Protein AF-X0BLM3-F1 (afdb_monomer)

Organism: NCBI:txid1089458

Structure (mmCIF, N/CA/C/O backbone):
data_AF-X0BLM3-F1
#
_entry.id   AF-X0BLM3-F1
#
loop_
_atom_site.group_PDB
_atom_site.id
_atom_site.type_symbol
_atom_site.label_atom_id
_atom_site.label_alt_id
_atom_site.label_comp_id
_atom_site.label_asym_id
_atom_site.label_entity_id
_atom_site.label_seq_id
_atom_site.pdbx_PDB_ins_code
_atom_site.Cartn_x
_atom_site.Cartn_y
_atom_site.Cartn_z
_atom_site.occupancy
_atom_site.B_iso_or_equiv
_atom_site.auth_seq_id
_atom_site.auth_comp_id
_atom_site.auth_asym_id
_atom_site.auth_atom_id
_atom_site.pdbx_PDB_model_num
ATOM 1 N N . MET A 1 1 ? 5.015 14.730 -27.262 1.00 79.31 1 MET A N 1
ATOM 2 C CA . MET A 1 1 ? 5.129 13.273 -27.503 1.00 79.31 1 MET A CA 1
ATOM 3 C C . MET A 1 1 ? 6.048 12.926 -28.670 1.00 79.31 1 MET A C 1
ATOM 5 O O . MET A 1 1 ? 7.030 12.222 -28.461 1.00 79.31 1 MET A O 1
ATOM 9 N N . GLU A 1 2 ? 5.788 13.432 -29.877 1.00 82.38 2 GLU A N 1
ATOM 10 C CA . GLU A 1 2 ? 6.551 13.069 -31.084 1.00 82.38 2 GLU A CA 1
ATOM 11 C C . GLU A 1 2 ? 8.046 13.429 -31.002 1.00 82.38 2 GLU A C 1
ATOM 13 O O . GLU A 1 2 ? 8.895 12.566 -31.213 1.00 82.38 2 GLU A O 1
ATOM 18 N N . CYS A 1 3 ? 8.385 14.644 -30.553 1.00 84.38 3 CYS A N 1
ATOM 19 C CA . CYS A 1 3 ? 9.781 15.071 -30.386 1.00 84.38 3 CYS A CA 1
ATOM 20 C C . CYS A 1 3 ? 10.573 14.184 -29.412 1.00 84.38 3 CYS A C 1
ATOM 22 O O . CYS A 1 3 ? 11.728 13.862 -29.667 1.00 84.38 3 CYS A O 1
ATOM 24 N N . ILE A 1 4 ? 9.948 13.757 -28.311 1.00 84.44 4 ILE A N 1
ATOM 25 C CA . ILE A 1 4 ? 10.584 12.898 -27.299 1.00 84.44 4 ILE A CA 1
ATOM 26 C C . ILE A 1 4 ? 10.787 11.486 -27.848 1.00 84.44 4 ILE A C 1
ATOM 28 O O . ILE A 1 4 ? 11.840 10.888 -27.650 1.00 84.44 4 ILE A O 1
ATOM 32 N N . THR A 1 5 ? 9.821 10.982 -28.614 1.00 85.38 5 THR A N 1
ATOM 33 C CA . THR A 1 5 ? 9.946 9.685 -29.289 1.00 85.38 5 THR A CA 1
ATOM 34 C C . THR A 1 5 ? 11.089 9.702 -30.306 1.00 85.38 5 THR A C 1
ATOM 36 O O . THR A 1 5 ? 11.880 8.763 -30.364 1.00 85.38 5 THR A O 1
ATOM 39 N N . LEU A 1 6 ? 11.211 10.779 -31.090 1.00 86.75 6 LEU A N 1
ATOM 40 C CA . LEU A 1 6 ? 12.310 10.959 -32.042 1.00 86.75 6 LEU A CA 1
ATOM 41 C C . LEU A 1 6 ? 13.665 11.094 -31.336 1.00 86.75 6 LEU A C 1
ATOM 43 O O . LEU A 1 6 ? 14.635 10.484 -31.781 1.00 86.75 6 LEU A O 1
ATOM 47 N N . LEU A 1 7 ? 13.722 11.824 -30.218 1.00 87.38 7 LEU A N 1
ATOM 48 C CA . LEU A 1 7 ? 14.926 11.953 -29.395 1.00 87.38 7 LEU A CA 1
ATOM 49 C C . LEU A 1 7 ? 15.389 10.595 -28.852 1.00 87.38 7 LEU A C 1
ATOM 51 O O . LEU A 1 7 ? 16.556 10.245 -28.980 1.00 87.38 7 LEU A O 1
ATOM 55 N N . LEU A 1 8 ? 14.487 9.794 -28.281 1.00 86.31 8 LEU A N 1
ATOM 56 C CA . LEU A 1 8 ? 14.843 8.472 -27.753 1.00 86.31 8 LEU A CA 1
ATOM 57 C C . LEU A 1 8 ? 15.275 7.508 -28.867 1.00 86.31 8 LEU A C 1
ATOM 59 O O . LEU A 1 8 ? 16.199 6.718 -28.677 1.00 86.31 8 LEU A O 1
ATOM 63 N N . LYS A 1 9 ? 14.659 7.603 -30.053 1.00 85.50 9 LYS A N 1
ATOM 64 C CA . LYS A 1 9 ? 15.086 6.845 -31.237 1.00 85.50 9 LYS A CA 1
ATOM 65 C C . LYS A 1 9 ? 16.479 7.256 -31.713 1.00 85.50 9 LYS A C 1
ATOM 67 O O . LYS A 1 9 ? 17.260 6.374 -32.069 1.00 85.50 9 LYS A O 1
ATOM 72 N N . SER A 1 10 ? 16.817 8.547 -31.700 1.00 87.94 10 SER A N 1
ATOM 73 C CA . SER A 1 10 ? 18.125 9.021 -32.176 1.00 87.94 10 SER A CA 1
ATOM 74 C C . SER A 1 10 ? 19.283 8.554 -31.290 1.00 87.94 10 SER A C 1
ATOM 76 O O . SER A 1 10 ? 20.367 8.289 -31.805 1.00 87.94 10 SER A O 1
ATOM 78 N N . VAL A 1 11 ? 19.042 8.360 -29.989 1.00 85.31 11 VAL A N 1
ATOM 79 C CA . VAL A 1 11 ? 20.037 7.816 -29.046 1.00 85.31 11 VAL A CA 1
ATOM 80 C C . VAL A 1 11 ? 19.885 6.321 -28.768 1.00 85.31 11 VAL A C 1
ATOM 82 O O . VAL A 1 11 ? 20.548 5.795 -27.879 1.00 85.31 11 VAL A O 1
ATOM 85 N N . SER A 1 12 ? 19.057 5.605 -29.531 1.00 79.62 12 SER A N 1
ATOM 86 C CA . SER A 1 12 ? 18.780 4.176 -29.299 1.00 79.62 12 SER A CA 1
ATOM 87 C C . SER A 1 12 ? 20.026 3.280 -29.355 1.00 79.62 12 SER A C 1
ATOM 89 O O . SER A 1 12 ? 20.093 2.277 -28.648 1.00 79.62 12 SER A O 1
ATOM 91 N N . ASN A 1 13 ? 21.040 3.674 -30.132 1.00 77.88 13 ASN A N 1
ATOM 92 C CA . ASN A 1 13 ? 22.327 2.977 -30.220 1.00 77.88 13 ASN A CA 1
ATOM 93 C C . ASN A 1 13 ? 23.250 3.255 -29.012 1.00 77.88 13 ASN A C 1
ATOM 95 O O . ASN A 1 13 ? 24.160 2.473 -28.739 1.00 77.88 13 ASN A O 1
ATOM 99 N N . GLY A 1 14 ? 23.023 4.354 -28.284 1.00 76.94 14 GLY A N 1
ATOM 100 C CA . GLY A 1 14 ? 23.785 4.770 -27.105 1.00 76.94 14 GLY A CA 1
ATOM 101 C C . GLY A 1 14 ? 23.092 4.349 -25.812 1.00 76.94 14 GLY A C 1
ATOM 102 O O . GLY A 1 14 ? 22.304 5.099 -25.240 1.00 76.94 14 GLY A O 1
ATOM 103 N N . GLN A 1 15 ? 23.387 3.144 -25.311 1.00 73.25 15 GLN A N 1
ATOM 104 C CA . GLN A 1 15 ? 22.730 2.584 -24.115 1.00 73.25 15 GLN A CA 1
ATOM 105 C C . GLN A 1 15 ? 22.887 3.474 -22.862 1.00 73.25 15 GLN A C 1
ATOM 107 O O . GLN A 1 15 ? 22.064 3.410 -21.944 1.00 73.25 15 GLN A O 1
ATOM 112 N N . ARG A 1 16 ? 23.945 4.294 -22.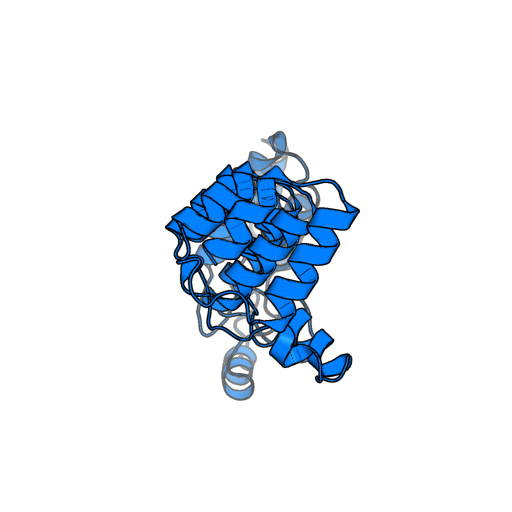792 1.00 79.75 16 ARG A N 1
ATOM 113 C CA . ARG A 1 16 ? 24.194 5.208 -21.669 1.00 79.75 16 ARG A CA 1
ATOM 114 C C . ARG A 1 16 ? 23.357 6.480 -21.784 1.00 79.75 16 ARG A C 1
ATOM 116 O O . ARG A 1 16 ? 22.713 6.856 -20.809 1.00 79.75 16 ARG A O 1
ATOM 123 N N . GLU A 1 17 ? 23.369 7.114 -22.949 1.00 84.25 17 GLU A N 1
ATOM 124 C CA . GLU A 1 17 ? 22.618 8.327 -23.273 1.00 84.25 17 GLU A CA 1
ATOM 125 C C . GLU A 1 17 ? 21.112 8.067 -23.184 1.00 84.25 17 GLU A C 1
ATOM 127 O O . GLU A 1 17 ? 20.390 8.820 -22.532 1.00 84.25 17 GLU A O 1
ATOM 132 N N . LEU A 1 18 ? 20.659 6.940 -23.744 1.00 85.50 18 LEU A N 1
ATOM 133 C CA . LEU A 1 18 ? 19.270 6.505 -23.667 1.00 85.50 18 LEU A CA 1
ATOM 134 C C . LEU A 1 18 ? 18.804 6.350 -22.213 1.00 85.50 18 LEU A C 1
ATOM 136 O O . LEU A 1 18 ? 17.733 6.832 -21.858 1.00 85.50 18 LEU A O 1
ATOM 140 N N . ASP A 1 19 ? 19.603 5.719 -21.348 1.00 82.44 19 ASP A N 1
ATOM 141 C CA . ASP A 1 19 ? 19.238 5.555 -19.934 1.00 82.44 19 ASP A CA 1
ATOM 142 C C . ASP A 1 19 ? 19.197 6.887 -19.169 1.00 82.44 19 ASP A C 1
ATOM 144 O O . ASP A 1 19 ? 18.346 7.074 -18.300 1.00 82.44 19 ASP A O 1
ATOM 148 N N . LEU A 1 20 ? 20.082 7.836 -19.496 1.00 85.12 20 LEU A N 1
ATOM 149 C CA . LEU A 1 20 ? 20.053 9.173 -18.898 1.00 85.12 20 LEU A CA 1
ATOM 150 C C . LEU A 1 20 ? 18.763 9.914 -19.258 1.00 85.12 20 LEU A C 1
ATOM 152 O O . LEU A 1 20 ? 18.083 10.404 -18.358 1.00 85.12 20 LEU A O 1
ATOM 156 N N . TYR A 1 21 ? 18.381 9.918 -20.536 1.00 87.19 21 TYR A N 1
ATOM 157 C CA . TYR A 1 21 ? 17.140 10.558 -20.973 1.00 87.19 21 TYR A CA 1
ATOM 158 C C . TYR A 1 21 ? 15.902 9.869 -20.409 1.00 87.19 21 TYR A C 1
ATOM 160 O O . TYR A 1 21 ? 14.990 10.545 -19.941 1.00 87.19 21 TYR A O 1
ATOM 168 N N . ARG A 1 22 ? 15.880 8.532 -20.357 1.00 88.19 22 ARG A N 1
ATOM 169 C CA . ARG A 1 22 ? 14.803 7.791 -19.683 1.00 88.19 22 ARG A CA 1
ATOM 170 C C . ARG A 1 22 ? 14.710 8.168 -18.205 1.00 88.19 22 ARG A C 1
ATOM 172 O O . ARG A 1 22 ? 13.610 8.375 -17.707 1.00 88.19 22 ARG A O 1
ATOM 179 N N . LYS A 1 23 ? 15.841 8.311 -17.505 1.00 87.62 23 LYS A N 1
ATOM 180 C CA . LYS A 1 23 ? 15.880 8.709 -16.087 1.00 87.62 23 LYS A CA 1
ATOM 181 C C . LYS A 1 23 ? 15.337 10.123 -15.889 1.00 87.62 23 LYS A C 1
ATOM 183 O O . LYS A 1 23 ? 14.610 10.351 -14.922 1.00 87.62 23 LYS A O 1
ATOM 188 N N . ASP A 1 24 ? 15.689 11.053 -16.770 1.00 87.25 24 ASP A N 1
ATOM 189 C CA . ASP A 1 24 ? 15.176 12.423 -16.721 1.00 87.25 24 ASP A CA 1
ATOM 190 C C . ASP A 1 24 ? 13.660 12.429 -16.971 1.00 87.25 24 ASP A C 1
ATOM 192 O O . ASP A 1 24 ? 12.922 12.966 -16.153 1.00 87.25 24 ASP A O 1
ATOM 196 N N . ILE A 1 25 ? 13.168 11.704 -17.984 1.00 86.44 25 ILE A N 1
ATOM 197 C CA . ILE A 1 25 ? 11.723 11.575 -18.241 1.00 86.44 25 ILE A CA 1
ATOM 198 C C . ILE A 1 25 ? 10.990 10.991 -17.025 1.00 86.44 25 ILE A C 1
ATOM 200 O O . ILE A 1 25 ? 10.027 11.586 -16.559 1.00 86.44 25 ILE A O 1
ATOM 204 N N . VAL A 1 26 ? 11.462 9.878 -16.454 1.00 86.50 26 VAL A N 1
ATOM 205 C CA . VAL A 1 26 ? 10.851 9.268 -15.254 1.00 86.50 26 VAL A CA 1
ATOM 206 C C . VAL A 1 26 ? 10.899 10.213 -14.042 1.00 86.50 26 VAL A C 1
ATOM 208 O O . VAL A 1 26 ? 10.070 10.109 -13.144 1.00 86.50 26 VAL A O 1
ATOM 211 N N . THR A 1 27 ? 11.863 11.137 -13.987 1.00 83.19 27 THR A N 1
ATOM 212 C CA . THR A 1 27 ? 11.962 12.124 -12.902 1.00 83.19 27 THR A CA 1
ATOM 213 C C . THR A 1 27 ? 10.959 13.260 -13.049 1.00 83.19 27 THR A C 1
ATOM 215 O O . THR A 1 27 ? 10.414 13.697 -12.038 1.00 83.19 27 THR A O 1
ATOM 218 N N . GLU A 1 28 ? 10.723 13.709 -14.279 1.00 79.44 28 GLU A N 1
ATOM 219 C CA . GLU A 1 28 ? 9.855 14.846 -14.596 1.00 79.44 28 GLU A CA 1
ATOM 220 C C . GLU A 1 28 ? 8.369 14.468 -14.715 1.00 79.44 28 GLU A C 1
ATOM 222 O O . GLU A 1 28 ? 7.513 15.351 -14.748 1.00 79.44 28 GLU A O 1
ATOM 227 N N . VAL A 1 29 ? 8.034 13.172 -14.759 1.00 72.56 29 VAL A N 1
ATOM 228 C CA . VAL A 1 29 ? 6.639 12.705 -14.724 1.00 72.56 29 VAL A CA 1
ATOM 229 C C . VAL A 1 29 ? 6.078 12.938 -13.320 1.00 72.56 29 VAL A C 1
ATOM 231 O O . VAL A 1 29 ? 6.290 12.147 -12.401 1.00 72.56 29 VAL A O 1
ATOM 234 N N . ALA A 1 30 ? 5.356 14.044 -13.159 1.00 55.50 30 ALA A N 1
ATOM 235 C CA . ALA A 1 30 ? 4.702 14.422 -11.908 1.00 55.50 30 ALA A CA 1
ATOM 236 C C . ALA A 1 30 ? 3.171 14.520 -12.036 1.00 55.50 30 ALA A C 1
ATOM 238 O O . ALA A 1 30 ? 2.485 14.623 -11.020 1.00 55.50 30 ALA A O 1
ATOM 239 N N . LEU A 1 31 ? 2.624 14.472 -13.259 1.00 60.25 31 LEU A N 1
ATOM 240 C CA . LEU A 1 31 ? 1.200 14.697 -13.532 1.00 60.25 31 LEU A CA 1
ATOM 241 C C . LEU A 1 31 ? 0.546 13.537 -14.316 1.00 60.25 31 LEU A C 1
ATOM 243 O O . LEU A 1 31 ? 1.214 12.909 -15.139 1.00 60.25 31 LEU A O 1
ATOM 247 N N . PRO A 1 32 ? -0.765 13.271 -14.121 1.00 58.94 32 PRO A N 1
ATOM 248 C CA . PRO A 1 32 ? -1.508 12.232 -14.851 1.00 58.94 32 PRO A CA 1
ATOM 249 C C . PRO A 1 32 ? -1.425 12.356 -16.382 1.00 58.94 32 PRO A C 1
ATOM 251 O O . PRO A 1 32 ? -1.291 11.359 -17.080 1.00 58.94 32 PRO A O 1
ATOM 254 N N . GLU A 1 33 ? -1.412 13.584 -16.903 1.00 66.25 33 GLU A N 1
ATOM 255 C CA . GLU A 1 33 ? -1.332 13.897 -18.342 1.00 66.25 33 GLU A CA 1
ATOM 256 C C . GLU A 1 33 ? 0.021 13.523 -18.978 1.00 66.25 33 GLU A C 1
ATOM 258 O O . GLU A 1 33 ? 0.172 13.521 -20.197 1.00 66.25 33 GLU A O 1
ATOM 263 N N . GLN A 1 34 ? 1.025 13.203 -18.157 1.00 75.75 34 GLN A N 1
ATOM 264 C CA . GLN A 1 34 ? 2.374 12.838 -18.590 1.00 75.75 34 GLN A CA 1
ATOM 265 C C . GLN A 1 34 ? 2.603 11.321 -18.583 1.00 75.75 34 GLN A C 1
ATOM 267 O O . GLN A 1 34 ? 3.722 10.869 -18.831 1.00 75.75 34 GLN A O 1
ATOM 272 N N . ILE A 1 35 ? 1.570 10.510 -18.328 1.00 82.19 35 ILE A N 1
ATOM 273 C CA . ILE A 1 35 ? 1.706 9.049 -18.297 1.00 82.19 35 ILE A CA 1
ATOM 274 C C . ILE A 1 35 ? 2.185 8.473 -19.635 1.00 82.19 35 ILE A C 1
ATOM 276 O O . ILE A 1 35 ? 2.954 7.513 -19.658 1.00 82.19 35 ILE A O 1
ATOM 280 N N . ASP A 1 36 ? 1.823 9.101 -20.753 1.00 85.50 36 ASP A N 1
ATOM 281 C CA . ASP A 1 36 ? 2.296 8.684 -22.072 1.00 85.50 36 ASP A CA 1
ATOM 282 C C . ASP A 1 36 ? 3.805 8.900 -22.236 1.00 85.50 36 ASP A C 1
ATOM 284 O O . ASP A 1 36 ? 4.479 8.106 -22.892 1.00 85.50 36 ASP A O 1
ATOM 288 N N . LEU A 1 37 ? 4.374 9.928 -21.596 1.00 86.06 37 LEU A N 1
ATOM 289 C CA . LEU A 1 37 ? 5.826 10.136 -21.566 1.00 86.06 37 LEU A CA 1
ATOM 290 C C . LEU A 1 37 ? 6.521 9.029 -20.786 1.00 86.06 37 LEU A C 1
ATOM 292 O O . LEU A 1 37 ? 7.548 8.512 -21.228 1.00 86.06 37 LEU A O 1
ATOM 296 N N . LEU A 1 38 ? 5.937 8.647 -19.651 1.00 87.12 38 LEU A N 1
ATOM 297 C CA . LEU A 1 38 ? 6.420 7.531 -18.856 1.00 87.12 38 LEU A CA 1
ATOM 298 C C . LEU A 1 38 ? 6.369 6.222 -19.653 1.00 87.12 38 LEU A C 1
ATOM 300 O O . LEU A 1 38 ? 7.345 5.476 -19.653 1.00 87.12 38 LEU A O 1
ATOM 304 N N . ARG A 1 39 ? 5.274 5.978 -20.380 1.00 88.38 39 ARG A N 1
ATOM 305 C CA . ARG A 1 39 ? 5.106 4.806 -21.249 1.00 88.38 39 ARG A CA 1
ATOM 306 C C . ARG A 1 39 ? 6.184 4.752 -22.325 1.00 88.38 39 ARG A C 1
ATOM 308 O O . ARG A 1 39 ? 6.892 3.755 -22.424 1.00 88.38 39 ARG A O 1
ATOM 315 N N . VAL A 1 40 ? 6.378 5.848 -23.059 1.00 88.56 40 VAL A N 1
ATOM 316 C CA . VAL A 1 40 ? 7.421 5.938 -24.090 1.00 88.56 40 VAL A CA 1
ATOM 317 C C . VAL A 1 40 ? 8.813 5.724 -23.486 1.00 88.56 40 VAL A C 1
ATOM 319 O O . VAL A 1 40 ? 9.634 5.016 -24.068 1.00 88.56 40 VAL A O 1
ATOM 322 N N . ALA A 1 41 ? 9.093 6.277 -22.301 1.00 87.25 41 ALA A N 1
ATOM 323 C CA . ALA A 1 41 ? 10.361 6.038 -21.619 1.00 87.25 41 ALA A CA 1
ATOM 324 C C . ALA A 1 41 ? 10.536 4.563 -21.226 1.00 87.25 41 ALA A C 1
ATOM 326 O O . ALA A 1 41 ? 11.613 4.010 -21.440 1.00 87.25 41 ALA A O 1
ATOM 327 N N . ILE A 1 42 ? 9.505 3.899 -20.705 1.00 87.38 42 ILE A N 1
ATOM 328 C CA . ILE A 1 42 ? 9.541 2.471 -20.355 1.00 87.38 42 ILE A CA 1
ATOM 329 C C . ILE A 1 42 ? 9.781 1.606 -21.596 1.00 87.38 42 ILE A C 1
ATOM 331 O O . ILE A 1 42 ? 10.706 0.797 -21.587 1.00 87.38 42 ILE A O 1
ATOM 335 N N . GLU A 1 43 ? 9.025 1.828 -22.670 1.00 86.69 43 GLU A N 1
ATOM 336 C CA . GLU A 1 43 ? 9.081 1.046 -23.915 1.00 86.69 43 GLU A CA 1
ATOM 337 C C . GLU A 1 43 ? 10.358 1.308 -24.734 1.00 86.69 43 GLU A C 1
ATOM 339 O O . GLU A 1 43 ? 10.751 0.504 -25.582 1.00 86.69 43 GLU A O 1
ATOM 344 N N . SER A 1 44 ? 11.041 2.430 -24.487 1.00 84.31 44 SER A N 1
ATOM 345 C CA . SER A 1 44 ? 12.263 2.783 -25.212 1.00 84.31 44 SER A CA 1
ATOM 346 C C . SER A 1 44 ? 13.478 1.966 -24.753 1.00 84.31 44 SER A C 1
ATOM 348 O O . SER A 1 44 ? 14.151 2.275 -23.775 1.00 84.31 44 SER A O 1
ATOM 350 N N . GLY A 1 45 ? 13.822 0.927 -25.509 1.00 80.12 45 GLY A N 1
ATOM 351 C CA . GLY A 1 45 ? 15.032 0.132 -25.289 1.00 80.12 45 GLY A CA 1
ATOM 352 C C . GLY A 1 45 ? 14.823 -1.051 -24.343 1.00 80.12 45 GLY A C 1
ATOM 353 O O . GLY A 1 45 ? 13.754 -1.645 -24.289 1.00 80.12 45 GLY A O 1
ATOM 354 N N . ARG A 1 46 ? 15.882 -1.458 -23.632 1.00 79.19 46 ARG A N 1
ATOM 355 C CA . ARG A 1 46 ? 15.832 -2.631 -22.737 1.00 79.19 46 ARG A CA 1
ATOM 356 C C . ARG A 1 46 ? 14.945 -2.366 -21.509 1.00 79.19 46 ARG A C 1
ATOM 358 O O . ARG A 1 46 ? 14.869 -1.201 -21.094 1.00 79.19 46 ARG A O 1
ATOM 365 N N . PRO A 1 47 ? 14.366 -3.412 -20.885 1.00 78.75 47 PRO A N 1
ATOM 366 C CA . PRO A 1 47 ? 13.605 -3.268 -19.647 1.00 78.75 47 PRO A CA 1
ATOM 367 C C . PRO A 1 47 ? 14.400 -2.483 -18.605 1.00 78.75 47 PRO A C 1
ATOM 369 O O . PRO A 1 47 ? 15.587 -2.749 -18.393 1.00 78.75 47 PRO A O 1
ATOM 372 N N . LEU A 1 48 ? 13.755 -1.494 -17.980 1.00 74.06 48 LEU A N 1
ATOM 373 C CA . LEU A 1 48 ? 14.399 -0.563 -17.043 1.00 74.06 48 LEU A CA 1
ATOM 374 C C . LEU A 1 48 ? 15.033 -1.267 -15.843 1.00 74.06 48 LEU A C 1
ATOM 376 O O . LEU A 1 48 ? 15.962 -0.750 -15.222 1.00 74.06 48 LEU A O 1
ATOM 380 N N . THR A 1 49 ? 14.535 -2.448 -15.523 1.00 67.81 49 THR A N 1
ATOM 381 C CA . THR A 1 49 ? 14.904 -3.220 -14.343 1.00 67.81 49 THR A CA 1
ATOM 382 C C . THR A 1 49 ? 15.934 -4.298 -14.612 1.00 67.81 49 THR A C 1
ATOM 384 O O . THR A 1 49 ? 16.528 -4.811 -13.667 1.00 67.81 49 THR A O 1
ATOM 387 N N . ARG A 1 50 ? 16.248 -4.558 -15.884 1.00 67.50 50 ARG A N 1
ATOM 388 C CA . ARG A 1 50 ? 17.313 -5.478 -16.276 1.00 67.50 50 ARG A CA 1
ATOM 389 C C . ARG A 1 50 ? 18.692 -4.847 -16.045 1.00 67.50 50 ARG A C 1
ATOM 391 O O . ARG A 1 50 ? 18.871 -3.636 -16.189 1.00 67.50 50 ARG A O 1
ATOM 398 N N . TYR A 1 51 ? 19.683 -5.672 -15.706 1.00 63.62 51 TYR A N 1
ATOM 399 C CA . TYR A 1 51 ? 21.053 -5.218 -15.441 1.00 63.62 51 TYR A CA 1
ATOM 400 C C . TYR A 1 51 ? 21.658 -4.397 -16.569 1.00 63.62 51 TYR A C 1
ATOM 402 O O . TYR A 1 51 ? 21.518 -4.712 -17.754 1.00 63.62 51 TYR A O 1
ATOM 410 N N . ARG A 1 52 ? 22.449 -3.403 -16.159 1.00 61.94 52 ARG A N 1
ATOM 411 C CA . ARG A 1 52 ? 23.296 -2.629 -17.066 1.00 61.94 52 ARG A CA 1
ATOM 412 C C . ARG A 1 52 ? 24.563 -3.385 -17.484 1.00 61.94 52 ARG A C 1
ATOM 414 O O . ARG A 1 52 ? 25.051 -3.161 -18.586 1.00 61.94 52 ARG A O 1
ATOM 421 N N . PHE A 1 53 ? 25.075 -4.283 -16.639 1.00 57.19 53 PHE A N 1
ATOM 422 C CA . PHE A 1 53 ? 26.307 -5.039 -16.880 1.00 57.19 53 PHE A CA 1
ATOM 423 C C . PHE A 1 53 ? 26.133 -6.501 -16.467 1.00 57.19 53 PHE A C 1
ATOM 425 O O . PHE A 1 53 ? 25.777 -6.756 -15.328 1.00 57.19 53 PHE A O 1
ATOM 432 N N . LEU A 1 54 ? 26.424 -7.452 -17.358 1.00 52.50 54 LEU A N 1
ATOM 433 C CA . LEU A 1 54 ? 26.703 -8.848 -16.998 1.00 52.50 54 LEU A CA 1
ATOM 434 C C . LEU A 1 54 ? 28.183 -8.926 -16.602 1.00 52.50 54 LEU A C 1
ATOM 436 O O . LEU A 1 54 ? 29.032 -9.251 -17.426 1.00 52.50 54 LEU A O 1
ATOM 440 N N . ALA A 1 55 ? 28.518 -8.516 -15.382 1.00 50.84 55 ALA A N 1
ATOM 441 C CA . ALA A 1 55 ? 29.869 -8.689 -14.852 1.00 50.84 55 ALA A CA 1
ATOM 442 C C . ALA A 1 55 ? 29.934 -9.996 -14.036 1.00 50.84 55 ALA A C 1
ATOM 444 O O . ALA A 1 55 ? 28.936 -10.325 -13.388 1.00 50.84 55 ALA A O 1
ATOM 445 N N . PRO A 1 56 ? 31.080 -10.713 -14.004 1.00 54.53 56 PRO A N 1
ATOM 446 C CA . PRO A 1 56 ? 31.291 -11.876 -13.125 1.00 54.53 56 PRO A CA 1
ATOM 447 C C . PRO A 1 56 ? 30.875 -11.598 -11.673 1.00 54.53 56 PRO A C 1
ATOM 449 O O . PRO A 1 56 ? 30.330 -12.460 -10.990 1.00 54.53 56 PRO A O 1
ATOM 452 N N . SER A 1 57 ? 31.002 -10.331 -11.269 1.00 62.53 57 SER A N 1
ATOM 453 C CA . SER A 1 57 ? 30.609 -9.834 -9.963 1.00 62.53 57 SER A CA 1
ATOM 454 C C . SER A 1 57 ? 29.130 -10.010 -9.624 1.00 62.53 57 SER A C 1
ATOM 456 O O . SER A 1 57 ? 28.831 -9.998 -8.443 1.00 62.53 57 SER A O 1
ATOM 458 N N . ILE A 1 58 ? 28.187 -10.159 -10.568 1.00 64.75 58 ILE A N 1
ATOM 459 C CA . ILE A 1 58 ? 26.771 -10.395 -10.212 1.00 64.75 58 ILE A CA 1
ATOM 460 C C . ILE A 1 58 ? 26.602 -11.773 -9.591 1.00 64.75 58 ILE A C 1
ATOM 462 O O . ILE A 1 58 ? 25.982 -11.871 -8.538 1.00 64.75 58 ILE A O 1
ATOM 466 N N . ALA A 1 59 ? 27.167 -12.809 -10.214 1.00 68.94 59 ALA A N 1
ATOM 467 C CA . ALA A 1 59 ? 27.121 -14.161 -9.671 1.00 68.94 59 ALA A CA 1
ATOM 468 C C . ALA A 1 59 ? 27.803 -14.202 -8.299 1.00 68.94 59 ALA A C 1
ATOM 470 O O . ALA A 1 59 ? 27.231 -14.741 -7.360 1.00 68.94 59 ALA A O 1
ATOM 471 N N . ASP A 1 60 ? 28.950 -13.531 -8.155 1.00 70.06 60 ASP A N 1
ATOM 472 C CA . ASP A 1 60 ? 29.640 -13.410 -6.867 1.00 70.06 60 ASP A CA 1
ATOM 473 C C . ASP A 1 60 ? 28.825 -12.604 -5.843 1.00 70.06 60 ASP A C 1
ATOM 475 O O . ASP A 1 60 ? 28.771 -12.969 -4.677 1.00 70.06 60 ASP A O 1
ATOM 479 N N . THR A 1 61 ? 28.134 -11.537 -6.259 1.00 65.62 61 THR A N 1
ATOM 480 C CA . THR A 1 61 ? 27.288 -10.713 -5.376 1.00 65.62 61 THR A CA 1
ATOM 481 C C . THR A 1 61 ? 26.059 -11.494 -4.919 1.00 65.62 61 THR A C 1
ATOM 483 O O . THR A 1 61 ? 25.730 -11.461 -3.737 1.00 65.62 61 THR A O 1
ATOM 486 N N . ILE A 1 62 ? 25.402 -12.231 -5.820 1.00 68.19 62 ILE A N 1
ATOM 487 C CA . ILE A 1 62 ? 24.291 -13.127 -5.478 1.00 68.19 62 ILE A CA 1
ATOM 488 C C . ILE A 1 62 ? 24.799 -14.254 -4.578 1.00 68.19 62 ILE A C 1
ATOM 490 O O . ILE A 1 62 ? 24.158 -14.568 -3.588 1.00 68.19 62 ILE A O 1
ATOM 494 N N . TRP A 1 63 ? 25.968 -14.828 -4.855 1.00 68.62 63 TRP A N 1
ATOM 495 C CA . TRP A 1 63 ? 26.551 -15.881 -4.027 1.00 68.62 63 TRP A CA 1
ATOM 496 C C . TRP A 1 63 ? 26.925 -15.387 -2.619 1.00 68.62 63 TRP A C 1
ATOM 498 O O . TRP A 1 63 ? 26.613 -16.055 -1.636 1.00 68.62 63 TRP A O 1
ATOM 508 N N . MET A 1 64 ? 27.536 -14.203 -2.500 1.00 64.12 64 MET A N 1
ATOM 509 C CA . MET A 1 64 ? 27.946 -13.620 -1.215 1.00 64.12 64 MET A CA 1
ATOM 510 C C . MET A 1 64 ? 26.763 -13.078 -0.406 1.00 64.12 64 MET A C 1
ATOM 512 O O . MET A 1 64 ? 26.733 -13.230 0.813 1.00 64.12 64 MET A O 1
ATOM 516 N N . ASN A 1 65 ? 25.795 -12.437 -1.067 1.00 59.88 65 ASN A N 1
ATOM 517 C CA . ASN A 1 65 ? 24.736 -11.674 -0.397 1.00 59.88 65 ASN A CA 1
ATOM 518 C C . ASN A 1 65 ? 23.342 -12.305 -0.525 1.00 59.88 65 ASN A C 1
ATOM 520 O O . ASN A 1 65 ? 22.390 -11.802 0.077 1.00 59.88 65 ASN A O 1
ATOM 524 N N . GLY A 1 66 ? 23.200 -13.353 -1.338 1.00 60.19 66 GLY A N 1
ATOM 525 C CA . GLY A 1 66 ? 21.925 -13.958 -1.731 1.00 60.19 66 GLY A CA 1
ATOM 526 C C . GLY A 1 66 ? 21.089 -13.112 -2.699 1.00 60.19 66 GLY A C 1
ATOM 527 O O . GLY A 1 66 ? 19.946 -13.474 -2.945 1.00 60.19 66 GLY A O 1
ATOM 528 N N . ARG A 1 67 ? 21.590 -11.950 -3.163 1.00 63.41 67 ARG A N 1
ATOM 529 C CA . ARG A 1 67 ? 20.821 -10.935 -3.923 1.00 63.41 67 ARG A CA 1
ATOM 530 C C . ARG A 1 67 ? 21.691 -9.844 -4.557 1.00 63.41 67 ARG A C 1
ATOM 532 O O . ARG A 1 67 ? 22.867 -9.732 -4.216 1.00 63.41 67 ARG A O 1
ATOM 539 N N . THR A 1 68 ? 21.120 -9.003 -5.435 1.00 63.47 68 THR A N 1
ATOM 540 C CA . THR A 1 68 ? 21.859 -7.908 -6.110 1.00 63.47 68 THR A CA 1
ATOM 541 C C . THR A 1 68 ? 21.699 -6.516 -5.501 1.00 63.47 68 THR A C 1
ATOM 543 O O . THR A 1 68 ? 20.742 -6.235 -4.782 1.00 63.47 68 THR A O 1
ATOM 546 N N . ASP A 1 69 ? 22.683 -5.653 -5.776 1.00 65.44 69 ASP A N 1
ATOM 547 C CA . ASP A 1 69 ? 22.798 -4.299 -5.224 1.00 65.44 69 ASP A CA 1
ATOM 548 C C . ASP A 1 69 ? 22.206 -3.220 -6.154 1.00 65.44 69 ASP A C 1
ATOM 550 O O . ASP A 1 69 ? 22.131 -3.385 -7.375 1.00 65.44 69 ASP A O 1
ATOM 554 N N . LEU A 1 70 ? 21.847 -2.072 -5.579 1.00 66.44 70 LEU A N 1
ATOM 555 C CA . LEU A 1 70 ? 21.279 -0.896 -6.236 1.00 66.44 70 LEU A CA 1
ATOM 556 C C . LEU A 1 70 ? 22.114 -0.426 -7.437 1.00 66.44 70 LEU A C 1
ATOM 558 O O . LEU A 1 70 ? 21.556 -0.085 -8.480 1.00 66.44 70 LEU A O 1
ATOM 562 N N . PHE A 1 71 ? 23.446 -0.416 -7.321 1.00 66.81 71 PHE A N 1
ATOM 563 C CA . PHE A 1 71 ? 24.343 0.075 -8.380 1.00 66.81 71 PHE A CA 1
ATOM 564 C C . PHE A 1 71 ? 24.360 -0.809 -9.634 1.00 66.81 71 PHE A C 1
ATOM 566 O O . PHE A 1 71 ? 24.862 -0.396 -10.679 1.00 66.81 71 PHE A O 1
ATOM 573 N N . THR A 1 72 ? 23.784 -2.011 -9.562 1.00 68.31 72 THR A N 1
ATOM 574 C CA . THR A 1 72 ? 23.691 -2.932 -10.701 1.00 68.31 72 THR A CA 1
ATOM 575 C C . THR A 1 72 ? 22.544 -2.586 -11.663 1.00 68.31 72 THR A C 1
ATOM 577 O O . THR A 1 72 ? 22.429 -3.172 -12.747 1.00 68.31 72 THR A O 1
ATOM 580 N N . ARG A 1 73 ? 21.695 -1.616 -11.294 1.00 74.50 73 ARG A N 1
ATOM 581 C CA . ARG A 1 73 ? 20.474 -1.238 -12.016 1.00 74.50 73 ARG A CA 1
ATOM 582 C C . ARG A 1 73 ? 20.628 0.050 -12.809 1.00 74.50 73 ARG A C 1
ATOM 584 O O . ARG A 1 73 ? 21.492 0.886 -12.545 1.00 74.50 73 ARG A O 1
ATOM 591 N N . SER A 1 74 ? 19.758 0.202 -13.802 1.00 78.50 74 SER A N 1
ATOM 592 C CA . SER A 1 74 ? 19.665 1.431 -14.582 1.00 78.50 74 SER A CA 1
ATOM 593 C C . SER A 1 74 ? 19.199 2.598 -13.700 1.00 78.50 74 SER A C 1
ATOM 595 O O . SER A 1 74 ? 18.427 2.410 -12.753 1.00 78.50 74 SER A O 1
ATOM 597 N N . LEU A 1 75 ? 19.663 3.817 -13.988 1.00 80.12 75 LEU A N 1
ATOM 598 C CA . LEU A 1 75 ? 19.280 4.980 -13.177 1.00 80.12 75 LEU A CA 1
ATOM 599 C C . LEU A 1 75 ? 17.777 5.249 -13.294 1.00 80.12 75 LEU A C 1
ATOM 601 O O . LEU A 1 75 ? 17.127 5.619 -12.313 1.00 80.12 75 LEU A O 1
ATOM 605 N N . ALA A 1 76 ? 17.234 5.028 -14.490 1.00 83.06 76 ALA A N 1
ATOM 606 C CA . ALA A 1 76 ? 15.818 5.155 -14.769 1.00 83.06 76 ALA A CA 1
ATOM 607 C C . ALA A 1 76 ? 14.992 4.107 -14.004 1.00 83.06 76 ALA A C 1
ATOM 609 O O . ALA A 1 76 ? 13.983 4.463 -13.404 1.00 83.06 76 ALA A O 1
ATOM 610 N N . GLY A 1 77 ? 15.462 2.858 -13.914 1.00 82.06 77 GLY A N 1
ATOM 611 C CA . GLY A 1 77 ? 14.836 1.803 -13.112 1.00 82.06 77 GLY A CA 1
ATOM 612 C C . GLY A 1 77 ? 14.805 2.132 -11.620 1.00 82.06 77 GLY A C 1
ATOM 613 O O . GLY A 1 77 ? 13.764 2.010 -10.988 1.00 82.06 77 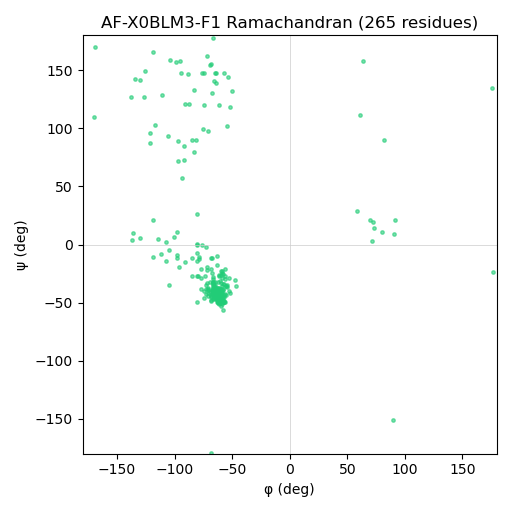GLY A O 1
ATOM 614 N N . ILE A 1 78 ? 15.902 2.655 -11.060 1.00 80.44 78 ILE A N 1
ATOM 615 C CA . ILE A 1 78 ? 15.941 3.102 -9.654 1.00 80.44 78 ILE A CA 1
ATOM 616 C C . ILE A 1 78 ? 14.913 4.209 -9.400 1.00 80.44 78 ILE A C 1
ATOM 618 O O . ILE A 1 78 ? 14.241 4.223 -8.364 1.00 80.44 78 ILE A O 1
ATOM 622 N N . LYS A 1 79 ? 14.806 5.172 -10.321 1.00 84.56 79 LYS A N 1
ATOM 623 C CA . LYS A 1 79 ? 13.836 6.260 -10.200 1.00 84.56 79 LYS A CA 1
ATOM 624 C C . LYS A 1 79 ? 12.402 5.742 -10.332 1.00 84.56 79 LYS A C 1
ATOM 626 O O . LYS A 1 79 ? 11.553 6.169 -9.554 1.00 84.56 79 LYS A O 1
ATOM 631 N N . LEU A 1 80 ? 12.167 4.788 -11.232 1.00 85.62 80 LEU A N 1
ATOM 632 C CA . LEU A 1 80 ? 10.876 4.134 -11.419 1.00 85.62 80 LEU A CA 1
ATOM 633 C C . LEU A 1 80 ? 10.441 3.372 -10.160 1.00 85.62 80 LEU A C 1
ATOM 635 O O . LEU A 1 80 ? 9.313 3.557 -9.711 1.00 85.62 80 LEU A O 1
ATOM 639 N N . SER A 1 81 ? 11.344 2.612 -9.525 1.00 82.56 81 SER A N 1
ATOM 640 C CA . SER A 1 81 ? 11.063 1.938 -8.249 1.00 82.56 81 SER A CA 1
ATOM 641 C C . SER A 1 81 ? 10.664 2.949 -7.170 1.00 82.56 81 SER A C 1
ATOM 643 O O . SER A 1 81 ? 9.665 2.761 -6.487 1.00 82.56 81 SER A O 1
ATOM 645 N N . LYS A 1 82 ? 11.392 4.070 -7.049 1.00 81.75 82 LYS A N 1
ATOM 646 C CA . LYS A 1 82 ? 11.049 5.136 -6.088 1.00 81.75 82 LYS A CA 1
ATOM 647 C C . LYS A 1 82 ? 9.683 5.757 -6.369 1.00 81.75 82 LYS A C 1
ATOM 649 O O . LYS A 1 82 ? 8.949 6.044 -5.432 1.00 81.75 82 LYS A O 1
ATOM 654 N N . MET A 1 83 ? 9.350 5.971 -7.639 1.00 85.44 83 M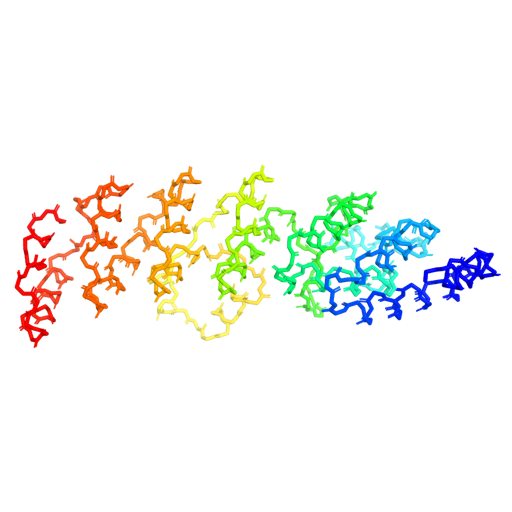ET A N 1
ATOM 655 C CA . MET A 1 83 ? 8.049 6.501 -8.039 1.00 85.44 83 MET A CA 1
ATOM 656 C C . MET A 1 83 ? 6.920 5.527 -7.687 1.00 85.44 83 MET A C 1
ATOM 658 O O . MET A 1 83 ? 5.881 5.960 -7.188 1.00 85.44 83 MET A O 1
ATOM 662 N N . LEU A 1 84 ? 7.132 4.220 -7.877 1.00 86.56 84 LEU A N 1
ATOM 663 C CA . LEU A 1 84 ? 6.153 3.205 -7.500 1.00 86.56 84 LEU A CA 1
ATOM 664 C C . LEU A 1 84 ? 5.841 3.238 -5.996 1.00 86.56 84 LEU A C 1
ATOM 666 O O . LEU A 1 84 ? 4.674 3.105 -5.625 1.00 86.56 84 LEU A O 1
ATOM 670 N N . GLU A 1 85 ? 6.842 3.474 -5.141 1.00 81.44 85 GLU A N 1
ATOM 671 C CA . GLU A 1 85 ? 6.668 3.577 -3.682 1.00 81.44 85 GLU A CA 1
ATOM 672 C C . GLU A 1 85 ? 5.764 4.735 -3.256 1.00 81.44 85 GLU A C 1
ATOM 674 O O . GLU A 1 85 ? 4.993 4.610 -2.305 1.00 81.44 85 GLU A O 1
ATOM 679 N N . THR A 1 86 ? 5.864 5.872 -3.946 1.00 82.25 86 THR A N 1
ATOM 680 C CA . THR A 1 86 ? 5.264 7.133 -3.490 1.00 82.25 86 THR A CA 1
ATOM 681 C C . THR A 1 86 ? 4.037 7.563 -4.280 1.00 82.25 86 THR A C 1
ATOM 683 O O . THR A 1 86 ? 3.340 8.478 -3.852 1.00 82.25 86 THR A O 1
ATOM 686 N N . THR A 1 87 ? 3.780 6.968 -5.447 1.00 87.12 87 THR A N 1
ATOM 687 C CA . THR A 1 87 ? 2.675 7.403 -6.310 1.00 87.12 87 THR A CA 1
ATOM 688 C C . THR A 1 87 ? 1.311 7.198 -5.647 1.00 87.12 87 THR A C 1
ATOM 690 O O . THR A 1 87 ? 1.044 6.173 -5.021 1.00 87.12 87 THR A O 1
ATOM 693 N N . THR A 1 88 ? 0.417 8.166 -5.815 1.00 87.19 88 THR A N 1
ATOM 694 C CA . THR A 1 88 ? -1.005 8.057 -5.455 1.00 87.19 88 THR A CA 1
ATOM 695 C C . THR A 1 88 ? -1.897 7.880 -6.686 1.00 87.19 88 THR A C 1
ATOM 697 O O . THR A 1 88 ? -3.096 7.648 -6.544 1.00 87.19 88 THR A O 1
ATOM 700 N N . ASN A 1 89 ? -1.324 7.950 -7.895 1.00 89.38 89 ASN A N 1
ATOM 701 C CA . ASN A 1 89 ? -2.037 7.734 -9.148 1.00 89.38 89 ASN A CA 1
ATOM 702 C C . ASN A 1 89 ? -2.042 6.226 -9.504 1.00 89.38 89 ASN A C 1
ATOM 704 O O . ASN A 1 89 ? -0.962 5.649 -9.675 1.00 89.38 89 ASN A O 1
ATOM 708 N N . PRO A 1 90 ? -3.220 5.586 -9.652 1.00 90.25 90 PRO A N 1
ATOM 709 C CA . PRO A 1 90 ? -3.329 4.150 -9.929 1.00 90.25 90 PRO A CA 1
ATOM 710 C C . PRO A 1 90 ? -2.807 3.733 -11.306 1.00 90.25 90 PRO A C 1
ATOM 712 O O . PRO A 1 90 ? -2.275 2.636 -11.452 1.00 90.25 90 PRO A O 1
ATOM 715 N N . GLU A 1 91 ? -2.930 4.591 -12.318 1.00 89.69 91 GLU A N 1
ATOM 716 C CA . GLU A 1 91 ? -2.433 4.293 -13.663 1.00 89.69 91 GLU A CA 1
ATOM 717 C C . GLU A 1 91 ? -0.905 4.309 -13.690 1.00 89.69 91 GLU A C 1
ATOM 719 O O . GLU A 1 91 ? -0.279 3.380 -14.198 1.00 89.69 91 GLU A O 1
ATOM 724 N N . VAL A 1 92 ? -0.303 5.323 -13.057 1.00 89.19 92 VAL A N 1
ATOM 725 C CA . VAL A 1 92 ? 1.153 5.405 -12.869 1.00 89.19 92 VAL A CA 1
ATOM 726 C C . VAL A 1 92 ? 1.648 4.218 -12.045 1.00 89.19 92 VAL A C 1
ATOM 728 O O . VAL A 1 92 ? 2.693 3.654 -12.360 1.00 89.19 92 VAL A O 1
ATOM 731 N N . PHE A 1 93 ? 0.893 3.815 -11.017 1.00 90.94 93 PHE A N 1
ATOM 732 C CA . PHE A 1 93 ? 1.200 2.629 -10.221 1.00 90.94 93 PHE A CA 1
ATOM 733 C C . PHE A 1 93 ? 1.228 1.365 -11.084 1.00 90.94 93 PHE A C 1
ATOM 735 O O . PHE A 1 93 ? 2.229 0.661 -11.061 1.00 90.94 93 PHE A O 1
ATOM 742 N N . ASN A 1 94 ? 0.176 1.093 -11.862 1.00 91.50 94 ASN A N 1
ATOM 743 C CA . ASN A 1 94 ? 0.102 -0.106 -12.702 1.00 91.50 94 ASN A CA 1
ATOM 744 C C . ASN A 1 94 ? 1.215 -0.122 -13.753 1.00 91.50 94 ASN A C 1
ATOM 746 O O . ASN A 1 94 ? 1.942 -1.102 -13.857 1.00 91.50 94 ASN A O 1
ATOM 750 N N . LEU A 1 95 ? 1.409 0.992 -14.462 1.00 90.25 95 LEU A N 1
ATOM 751 C CA . LEU A 1 95 ? 2.436 1.095 -15.494 1.00 90.25 95 LEU A CA 1
ATOM 752 C C . LEU A 1 95 ? 3.844 0.877 -14.924 1.00 90.25 95 LEU A C 1
ATOM 754 O O . LEU A 1 95 ? 4.643 0.143 -15.501 1.00 90.25 95 LEU A O 1
ATOM 758 N N . ALA A 1 96 ? 4.152 1.503 -13.785 1.00 88.88 96 ALA A N 1
ATOM 759 C CA . ALA A 1 96 ? 5.434 1.311 -13.123 1.00 88.88 96 ALA A CA 1
ATOM 760 C C . ALA A 1 96 ? 5.575 -0.111 -12.565 1.00 88.88 96 ALA A C 1
ATOM 762 O O . ALA A 1 96 ? 6.646 -0.693 -12.679 1.00 88.88 96 ALA A O 1
ATOM 763 N N . TYR A 1 97 ? 4.517 -0.686 -11.993 1.00 89.75 97 TYR A N 1
ATOM 764 C CA . TYR A 1 97 ? 4.532 -2.041 -11.448 1.00 89.75 97 TYR A CA 1
ATOM 765 C C . TYR A 1 97 ? 4.823 -3.083 -12.533 1.00 89.75 97 TYR A C 1
ATOM 767 O O . TYR A 1 97 ? 5.753 -3.874 -12.376 1.00 89.75 97 TYR A O 1
ATOM 775 N N . ASP A 1 98 ? 4.105 -3.022 -13.656 1.00 89.38 98 ASP A N 1
ATOM 776 C CA . ASP A 1 98 ? 4.272 -3.937 -14.788 1.00 89.38 98 ASP A CA 1
ATOM 777 C C . ASP A 1 98 ? 5.676 -3.810 -15.395 1.00 89.38 98 ASP A C 1
ATOM 779 O O . ASP A 1 98 ? 6.368 -4.805 -15.609 1.00 89.38 98 ASP A O 1
ATOM 783 N N . ALA A 1 99 ? 6.143 -2.573 -15.590 1.00 86.81 99 ALA A N 1
ATOM 784 C CA . ALA A 1 99 ? 7.481 -2.298 -16.104 1.00 86.81 99 ALA A CA 1
ATOM 785 C C . ALA A 1 99 ? 8.593 -2.803 -15.181 1.00 86.81 99 ALA A C 1
ATOM 787 O O . ALA A 1 99 ? 9.672 -3.172 -15.650 1.00 86.81 99 ALA A O 1
ATOM 788 N N . ILE A 1 100 ? 8.358 -2.798 -13.867 1.00 84.25 100 ILE A N 1
ATOM 789 C CA . ILE A 1 100 ? 9.324 -3.359 -12.937 1.00 84.25 100 ILE A CA 1
ATOM 790 C C . ILE A 1 100 ? 9.304 -4.888 -12.993 1.00 84.25 100 ILE A C 1
ATOM 792 O O . ILE A 1 100 ? 10.377 -5.495 -13.068 1.00 84.25 100 ILE A O 1
ATOM 796 N N . LEU A 1 101 ? 8.111 -5.491 -12.977 1.00 83.81 101 LEU A N 1
ATOM 797 C CA . LEU A 1 101 ? 7.940 -6.940 -13.017 1.00 83.81 101 LEU A CA 1
ATOM 798 C C . LEU A 1 101 ? 8.532 -7.586 -14.271 1.00 83.81 101 LEU A C 1
ATOM 800 O O . LEU A 1 101 ? 9.057 -8.690 -14.169 1.00 83.81 101 LEU A O 1
ATOM 804 N N . ASP A 1 102 ? 8.519 -6.900 -15.415 1.00 82.88 102 ASP A N 1
ATOM 805 C CA . ASP A 1 102 ? 9.107 -7.391 -16.672 1.00 82.88 102 ASP A CA 1
ATOM 806 C C . ASP A 1 102 ? 10.602 -7.760 -16.551 1.00 82.88 102 ASP A C 1
ATOM 808 O O . ASP A 1 102 ? 11.106 -8.637 -17.251 1.00 82.88 102 ASP A O 1
ATOM 812 N N . GLY A 1 103 ? 11.324 -7.129 -15.620 1.00 71.44 103 GLY A N 1
ATOM 813 C CA . GLY A 1 103 ? 12.713 -7.474 -15.293 1.00 71.44 103 GLY A CA 1
ATOM 814 C C . GLY A 1 103 ? 12.914 -7.914 -13.847 1.00 71.44 103 GLY A C 1
ATOM 815 O O . GLY A 1 103 ? 14.031 -7.803 -13.343 1.00 71.44 103 GLY A O 1
ATOM 816 N N . TYR A 1 104 ? 11.855 -8.360 -13.165 1.00 76.00 104 TYR A N 1
ATOM 817 C CA . TYR A 1 104 ? 11.944 -8.887 -11.808 1.00 76.00 104 TYR A CA 1
ATOM 818 C C . TYR A 1 104 ? 12.360 -10.357 -11.795 1.00 76.00 104 TYR A C 1
ATOM 820 O O . TYR A 1 104 ? 11.787 -11.194 -12.486 1.00 76.00 104 TYR A O 1
ATOM 828 N N . SER A 1 105 ? 13.321 -10.667 -10.930 1.00 72.06 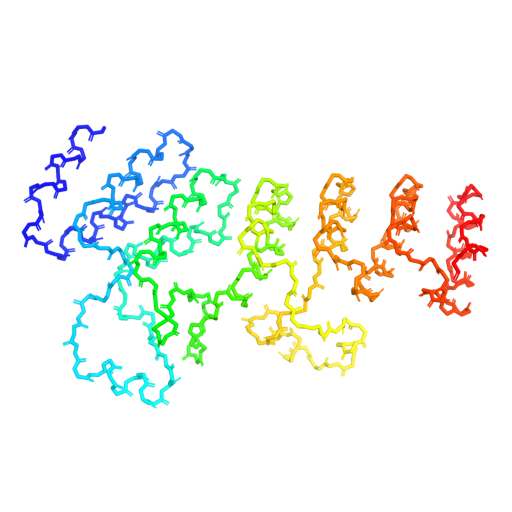105 SER A N 1
ATOM 829 C CA . SER A 1 105 ? 13.693 -12.022 -10.537 1.00 72.06 105 SER A CA 1
ATOM 830 C C . SER A 1 105 ? 13.847 -12.063 -9.015 1.00 72.06 105 SER A C 1
ATOM 832 O O . SER A 1 105 ? 14.314 -11.091 -8.413 1.00 72.06 105 SER A O 1
ATOM 834 N N . GLU A 1 106 ? 13.429 -13.164 -8.382 1.00 66.12 106 GLU A N 1
ATOM 835 C CA . GLU A 1 106 ? 13.501 -13.325 -6.921 1.00 66.12 106 GLU A CA 1
ATOM 836 C C . GLU A 1 106 ? 14.945 -13.276 -6.407 1.00 66.12 106 GLU A C 1
ATOM 838 O O . GLU A 1 106 ? 15.207 -12.615 -5.403 1.00 66.12 106 GLU A O 1
ATOM 843 N N . ASP A 1 107 ? 15.879 -13.882 -7.146 1.00 61.47 107 ASP A N 1
ATOM 844 C CA . ASP A 1 107 ? 17.314 -13.902 -6.822 1.00 61.47 107 ASP A CA 1
ATOM 845 C C . ASP A 1 107 ? 17.959 -12.518 -6.947 1.00 61.47 107 ASP A C 1
ATOM 847 O O . ASP A 1 107 ? 19.024 -12.227 -6.409 1.00 61.47 107 ASP A O 1
ATOM 851 N N . GLU A 1 108 ? 17.324 -11.641 -7.710 1.00 58.06 108 GLU A N 1
ATOM 852 C CA . GLU A 1 108 ? 17.903 -10.387 -8.151 1.00 58.06 108 GLU A CA 1
ATOM 853 C C . GLU A 1 108 ? 17.317 -9.209 -7.373 1.00 58.06 108 GLU A C 1
ATOM 855 O O . GLU A 1 108 ? 18.035 -8.256 -7.052 1.00 58.06 108 GLU A O 1
ATOM 860 N N . GLY A 1 109 ? 16.030 -9.303 -7.031 1.00 62.88 109 GLY A N 1
ATOM 861 C CA . GLY A 1 109 ? 15.232 -8.248 -6.430 1.00 62.88 109 GLY A CA 1
ATOM 862 C C . GLY A 1 109 ? 15.069 -7.041 -7.357 1.00 62.88 109 GLY A C 1
ATOM 863 O O . GLY A 1 109 ? 15.843 -6.840 -8.295 1.00 62.88 109 GLY A O 1
ATOM 864 N N . VAL A 1 110 ? 14.034 -6.223 -7.134 1.00 59.03 110 VAL A N 1
ATOM 865 C CA . VAL A 1 110 ? 13.881 -4.939 -7.857 1.00 59.03 110 VAL A CA 1
ATOM 866 C C . VAL A 1 110 ? 13.452 -3.762 -6.961 1.00 59.03 110 VAL A C 1
ATOM 868 O O . VAL A 1 110 ? 13.276 -2.622 -7.402 1.00 59.03 110 VAL A O 1
ATOM 871 N N . TRP A 1 111 ? 13.350 -4.008 -5.658 1.00 65.31 111 TRP A N 1
ATOM 872 C CA . TRP A 1 111 ? 12.730 -3.094 -4.706 1.00 65.31 111 TRP A CA 1
ATOM 873 C C . TRP A 1 111 ? 13.733 -2.713 -3.615 1.00 65.31 111 TRP A C 1
ATOM 875 O O . TRP A 1 111 ? 13.846 -3.375 -2.588 1.00 65.31 111 TRP A O 1
ATOM 885 N N . TRP A 1 112 ? 14.517 -1.665 -3.872 1.00 63.00 112 TRP A N 1
ATOM 886 C CA . TRP A 1 112 ? 15.521 -1.123 -2.945 1.00 63.00 112 TRP A CA 1
ATOM 887 C C . TRP A 1 112 ? 15.022 0.185 -2.350 1.00 63.00 112 TRP A C 1
ATOM 889 O O . TRP A 1 112 ? 15.245 1.276 -2.887 1.00 63.00 112 TRP A O 1
ATOM 899 N N . THR A 1 113 ? 14.386 0.081 -1.190 1.00 50.06 113 THR A N 1
ATOM 900 C CA . THR A 1 113 ? 14.093 1.222 -0.326 1.00 50.06 113 THR A CA 1
ATOM 901 C C . THR A 1 113 ? 15.167 1.336 0.759 1.00 50.06 113 THR A C 1
ATOM 903 O O . THR A 1 113 ? 14.912 1.080 1.920 1.00 50.06 113 THR A O 1
ATOM 906 N N . LYS A 1 114 ? 16.372 1.757 0.348 1.00 45.53 114 LYS A N 1
ATOM 907 C CA . LYS A 1 114 ? 17.440 2.384 1.161 1.00 45.53 114 LYS A CA 1
ATOM 908 C C . LYS A 1 114 ? 18.049 1.577 2.339 1.00 45.53 114 LYS A C 1
ATOM 910 O O . LYS A 1 114 ? 17.483 1.513 3.419 1.00 45.53 114 LYS A O 1
ATOM 915 N N . GLY A 1 115 ? 19.319 1.187 2.181 1.00 42.03 115 GLY A N 1
ATOM 916 C CA . GLY A 1 115 ? 20.260 0.890 3.272 1.00 42.03 115 GLY A CA 1
ATOM 917 C C . GLY A 1 115 ? 21.604 0.372 2.744 1.00 42.03 115 GLY A C 1
ATOM 918 O O . GLY A 1 115 ? 21.619 -0.467 1.853 1.00 42.03 115 GLY A O 1
ATOM 919 N N . PHE A 1 116 ? 22.732 0.876 3.268 1.00 37.41 116 PHE A N 1
ATOM 920 C CA . PHE A 1 116 ? 24.105 0.474 2.881 1.00 37.41 116 PHE A CA 1
ATOM 921 C C . PHE A 1 116 ? 24.427 -1.008 3.182 1.00 37.41 116 PHE A C 1
ATOM 923 O O . PHE A 1 116 ? 25.460 -1.508 2.750 1.00 37.41 116 PHE A O 1
ATOM 930 N N . SER A 1 117 ? 23.552 -1.701 3.917 1.00 44.78 117 SER A N 1
ATOM 931 C CA . SER A 1 117 ? 23.692 -3.099 4.345 1.00 44.78 117 SER A CA 1
ATOM 932 C C . SER A 1 117 ? 22.451 -3.959 4.049 1.00 44.78 117 SER A C 1
ATOM 934 O O . SER A 1 117 ? 22.383 -5.118 4.455 1.00 44.78 117 SER A O 1
ATOM 936 N N . SER A 1 118 ? 21.450 -3.411 3.355 1.00 49.59 118 SER A N 1
ATOM 937 C CA . SER A 1 118 ? 20.082 -3.944 3.318 1.00 49.59 118 SER A CA 1
ATOM 938 C C . SER A 1 118 ? 19.707 -4.254 1.871 1.00 49.59 118 SER A C 1
ATOM 940 O O . SER A 1 118 ? 19.345 -3.363 1.109 1.00 49.59 118 SER A O 1
ATOM 942 N N . GLY A 1 119 ? 19.864 -5.506 1.444 1.00 50.91 119 GLY A N 1
ATOM 943 C CA . GLY A 1 119 ? 19.521 -5.884 0.069 1.00 50.91 119 GLY A CA 1
ATOM 944 C C . GLY A 1 119 ? 18.016 -5.836 -0.227 1.00 50.91 119 GLY A C 1
ATOM 945 O O . GLY A 1 119 ? 17.199 -5.521 0.639 1.00 50.91 119 GLY A O 1
ATOM 946 N N . ALA A 1 120 ? 17.667 -6.194 -1.461 1.00 54.12 120 ALA A N 1
ATOM 947 C CA . ALA A 1 120 ? 16.318 -6.074 -2.000 1.00 54.12 120 ALA A CA 1
ATOM 948 C C . ALA A 1 120 ? 15.240 -6.816 -1.193 1.00 54.12 120 ALA A C 1
ATOM 950 O O . ALA A 1 120 ? 15.480 -7.885 -0.623 1.00 54.12 120 ALA A O 1
ATOM 951 N N . ASP A 1 121 ? 14.042 -6.240 -1.193 1.00 59.34 121 ASP A N 1
ATOM 952 C CA . ASP A 1 121 ? 12.842 -6.826 -0.614 1.00 59.34 121 ASP A CA 1
ATOM 953 C C . ASP A 1 121 ? 12.229 -7.933 -1.476 1.00 59.34 121 ASP A C 1
ATOM 955 O O . ASP A 1 121 ? 12.248 -7.863 -2.708 1.00 59.34 121 ASP A O 1
ATOM 959 N N . THR A 1 122 ? 11.614 -8.928 -0.827 1.00 69.56 122 THR A N 1
ATOM 960 C CA . THR A 1 122 ? 10.745 -9.882 -1.531 1.00 69.56 122 THR A CA 1
ATOM 961 C C . THR A 1 122 ? 9.482 -9.163 -2.000 1.00 69.56 122 THR A C 1
ATOM 963 O O . THR A 1 122 ? 9.057 -8.179 -1.388 1.00 69.56 122 THR A O 1
ATOM 966 N N . LEU A 1 123 ? 8.821 -9.663 -3.051 1.00 75.00 123 LEU A N 1
ATOM 967 C CA . LEU A 1 123 ? 7.534 -9.100 -3.492 1.00 75.00 123 LEU A CA 1
ATOM 968 C C . LEU A 1 123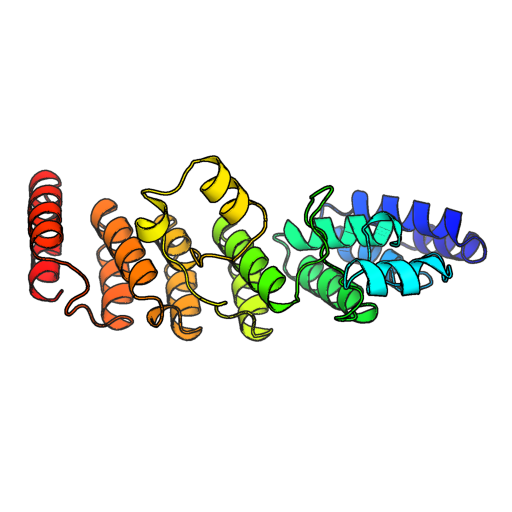 ? 6.506 -9.057 -2.354 1.00 75.00 123 LEU A C 1
ATOM 970 O O . LEU A 1 123 ? 5.745 -8.102 -2.245 1.00 75.00 123 LEU A O 1
ATOM 974 N N . ALA A 1 124 ? 6.524 -10.051 -1.462 1.00 72.56 124 ALA A N 1
ATOM 975 C CA . ALA A 1 124 ? 5.636 -10.099 -0.308 1.00 72.56 124 ALA A CA 1
ATOM 976 C C . ALA A 1 124 ? 5.946 -9.014 0.742 1.00 72.56 124 ALA A C 1
ATOM 978 O O . ALA A 1 124 ? 5.017 -8.372 1.242 1.00 72.56 124 ALA A O 1
ATOM 979 N N . SER A 1 125 ? 7.223 -8.789 1.090 1.00 71.12 125 SER A N 1
ATOM 980 C CA . SER A 1 125 ? 7.596 -7.740 2.057 1.00 71.12 125 SER A CA 1
ATOM 981 C C . SER A 1 125 ? 7.372 -6.345 1.476 1.00 71.12 125 SER A C 1
ATOM 983 O O . SER A 1 125 ? 6.833 -5.469 2.157 1.00 71.12 125 SER A O 1
ATOM 985 N N . TRP A 1 126 ? 7.713 -6.172 0.198 1.00 79.62 126 TRP A N 1
ATOM 986 C CA . TRP A 1 126 ? 7.429 -4.975 -0.581 1.00 79.62 126 TRP A CA 1
ATOM 987 C C . TRP A 1 126 ? 5.938 -4.664 -0.640 1.00 79.62 126 TRP A C 1
ATOM 989 O O . TRP A 1 126 ? 5.519 -3.594 -0.198 1.00 79.62 126 TRP A O 1
ATOM 999 N N . GLY A 1 127 ? 5.125 -5.614 -1.099 1.00 80.06 127 GLY A N 1
ATOM 1000 C CA . GLY A 1 127 ? 3.693 -5.420 -1.275 1.00 80.06 127 GLY A CA 1
ATOM 1001 C C . GLY A 1 127 ? 2.998 -5.023 0.025 1.00 80.06 127 GLY A C 1
ATOM 1002 O O . GLY A 1 127 ? 2.165 -4.116 0.026 1.00 80.06 127 GLY A O 1
ATOM 1003 N N . LEU A 1 128 ? 3.402 -5.613 1.158 1.00 74.81 128 LEU A N 1
ATOM 1004 C CA . LEU A 1 128 ? 2.862 -5.227 2.460 1.00 74.81 128 LEU A CA 1
ATOM 1005 C C . LEU A 1 128 ? 3.254 -3.795 2.859 1.00 74.81 128 LEU A C 1
ATOM 1007 O O . LEU A 1 128 ? 2.383 -3.033 3.283 1.00 74.81 128 LEU A O 1
ATOM 1011 N N . ARG A 1 129 ? 4.527 -3.393 2.727 1.00 78.00 129 ARG A N 1
ATOM 1012 C CA . ARG A 1 129 ? 4.934 -2.003 3.021 1.00 78.00 129 ARG A CA 1
ATOM 1013 C C . ARG A 1 129 ? 4.229 -1.016 2.108 1.00 78.00 129 ARG A C 1
ATOM 1015 O O . ARG A 1 129 ? 3.735 0.016 2.567 1.00 78.00 129 ARG A O 1
ATOM 1022 N N . ARG A 1 130 ? 4.130 -1.354 0.826 1.00 84.75 130 ARG A N 1
ATOM 1023 C CA . ARG A 1 130 ? 3.495 -0.498 -0.161 1.00 84.75 130 ARG A CA 1
ATOM 1024 C C . ARG A 1 130 ? 2.005 -0.314 0.112 1.00 84.75 130 ARG A C 1
ATOM 1026 O O . ARG A 1 130 ? 1.497 0.800 -0.045 1.00 84.75 130 ARG A O 1
ATOM 1033 N N . LEU A 1 131 ? 1.329 -1.366 0.580 1.00 82.62 131 LEU A N 1
ATOM 1034 C CA . LEU A 1 131 ? -0.076 -1.329 0.993 1.00 82.62 131 LEU A CA 1
ATOM 1035 C C . LEU A 1 131 ? -0.261 -0.428 2.213 1.00 82.62 131 LEU A C 1
ATOM 1037 O O . LEU A 1 131 ? -1.155 0.416 2.227 1.00 82.62 131 LEU A O 1
ATOM 1041 N N . GLN A 1 132 ? 0.619 -0.537 3.210 1.00 75.00 132 GLN A N 1
ATOM 1042 C CA . GLN A 1 132 ? 0.592 0.345 4.380 1.00 75.00 132 GLN A CA 1
ATOM 1043 C C . GLN A 1 132 ? 0.821 1.806 4.004 1.00 75.00 132 GLN A C 1
ATOM 1045 O O . GLN A 1 132 ? 0.136 2.683 4.528 1.00 75.00 132 GLN A O 1
ATOM 1050 N N . ARG A 1 133 ? 1.756 2.072 3.086 1.00 79.25 133 ARG A N 1
ATOM 1051 C CA . ARG A 1 133 ? 1.991 3.419 2.570 1.00 79.25 133 ARG A CA 1
ATOM 1052 C C . ARG A 1 133 ? 0.764 3.953 1.833 1.00 79.25 133 ARG A C 1
ATOM 1054 O O . ARG A 1 133 ? 0.354 5.069 2.112 1.00 79.25 133 ARG A O 1
ATOM 1061 N N . ALA A 1 134 ? 0.129 3.146 0.980 1.00 82.31 134 ALA A N 1
ATOM 1062 C CA . ALA A 1 134 ? -1.108 3.534 0.297 1.00 82.31 134 ALA A CA 1
ATOM 1063 C C . ALA A 1 134 ? -2.232 3.872 1.290 1.00 82.31 134 ALA A C 1
ATOM 1065 O O . ALA A 1 134 ? -2.923 4.869 1.109 1.00 82.31 134 ALA A O 1
ATOM 1066 N N . ALA A 1 135 ? -2.377 3.091 2.366 1.00 75.25 135 ALA A N 1
ATOM 1067 C CA . ALA A 1 135 ? -3.323 3.386 3.441 1.00 75.25 135 ALA A CA 1
ATOM 1068 C C . ALA A 1 135 ? -2.944 4.663 4.217 1.00 75.25 135 ALA A C 1
ATOM 1070 O O . ALA A 1 135 ? -3.812 5.449 4.596 1.00 75.25 135 ALA A O 1
ATOM 1071 N N . LEU A 1 136 ? -1.645 4.907 4.435 1.00 73.19 136 LEU A N 1
ATOM 1072 C CA . LEU A 1 136 ? -1.153 6.154 5.021 1.00 73.19 136 LEU A CA 1
ATOM 1073 C C . LEU A 1 136 ? -1.467 7.354 4.132 1.00 73.19 136 LEU A C 1
ATOM 1075 O O . LEU A 1 136 ? -1.853 8.381 4.672 1.00 73.19 136 LEU A O 1
ATOM 1079 N N . ASP A 1 137 ? -1.346 7.222 2.818 1.00 74.69 137 ASP A N 1
ATOM 1080 C CA . ASP A 1 137 ? -1.663 8.267 1.843 1.00 74.69 137 ASP A CA 1
ATOM 1081 C C . ASP A 1 137 ? -3.177 8.363 1.545 1.00 74.69 137 ASP A C 1
ATOM 1083 O O . ASP A 1 137 ? -3.591 9.213 0.764 1.00 74.69 137 ASP A O 1
ATOM 1087 N N . ASP A 1 138 ? -4.008 7.525 2.185 1.00 77.06 138 ASP A N 1
ATOM 1088 C CA . ASP A 1 138 ? -5.464 7.429 1.981 1.00 77.06 138 ASP A CA 1
ATOM 1089 C C . ASP A 1 138 ? -5.873 7.087 0.532 1.00 77.06 138 ASP A C 1
ATOM 1091 O O . ASP A 1 138 ? -6.943 7.443 0.043 1.00 77.06 138 ASP A O 1
ATOM 1095 N N . CYS A 1 139 ? -5.003 6.371 -0.182 1.00 85.56 139 CYS A N 1
ATOM 1096 C CA . CYS A 1 139 ? -5.188 6.015 -1.583 1.00 85.56 139 CYS A CA 1
ATOM 1097 C C . CYS A 1 139 ? -5.882 4.651 -1.720 1.00 85.56 139 CYS A C 1
ATOM 1099 O O . CYS A 1 139 ? -5.241 3.610 -1.902 1.00 85.56 139 CYS A O 1
ATOM 1101 N N . LEU A 1 140 ? -7.215 4.655 -1.654 1.00 87.19 140 LEU A N 1
ATOM 1102 C CA . LEU A 1 140 ? -8.027 3.440 -1.770 1.00 87.19 140 LEU A CA 1
ATOM 1103 C C . LEU A 1 140 ? -7.793 2.627 -3.057 1.00 87.19 140 LEU A C 1
ATOM 1105 O O . LEU A 1 140 ? -7.682 1.402 -2.948 1.00 87.19 140 LEU A O 1
ATOM 1109 N N . PRO A 1 141 ? -7.672 3.231 -4.257 1.00 93.25 141 PRO A N 1
ATOM 1110 C CA . PRO A 1 141 ? -7.494 2.446 -5.476 1.00 93.25 141 PRO A CA 1
ATOM 1111 C C . PRO A 1 141 ? -6.203 1.617 -5.474 1.00 93.25 141 PRO A C 1
ATOM 1113 O O . PRO A 1 141 ? -6.208 0.471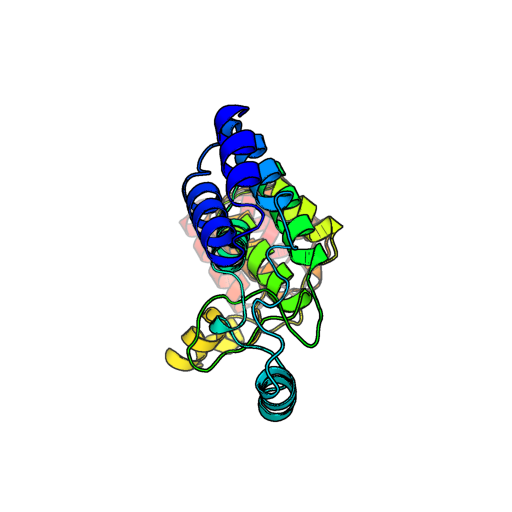 -5.915 1.00 93.25 141 PRO A O 1
ATOM 1116 N N . ILE A 1 142 ? -5.109 2.156 -4.923 1.00 89.38 142 ILE A N 1
ATOM 1117 C CA . ILE A 1 142 ? -3.841 1.422 -4.824 1.00 89.38 142 ILE A CA 1
ATOM 1118 C C . ILE A 1 142 ? -3.922 0.335 -3.746 1.00 89.38 142 ILE A C 1
ATOM 1120 O O . ILE A 1 142 ? -3.423 -0.766 -3.964 1.00 89.38 142 ILE A O 1
ATOM 1124 N N . VAL A 1 143 ? -4.591 0.590 -2.613 1.00 86.88 143 VAL A N 1
ATOM 1125 C CA . VAL A 1 143 ? -4.845 -0.455 -1.600 1.00 86.88 143 VAL A CA 1
ATOM 1126 C C . VAL A 1 143 ? -5.620 -1.623 -2.216 1.00 86.88 143 VAL A C 1
ATOM 1128 O O . VAL A 1 143 ? -5.206 -2.772 -2.066 1.00 86.88 143 VAL A O 1
ATOM 1131 N N . ARG A 1 144 ? -6.697 -1.337 -2.960 1.00 89.94 144 ARG A N 1
ATOM 1132 C CA . ARG A 1 144 ? -7.483 -2.349 -3.684 1.00 89.94 144 ARG A CA 1
ATOM 1133 C C . ARG A 1 144 ? -6.607 -3.138 -4.645 1.00 89.94 144 ARG A C 1
ATOM 1135 O O . ARG A 1 144 ? -6.599 -4.364 -4.590 1.00 89.94 144 ARG A O 1
ATOM 1142 N N . ARG A 1 145 ? -5.813 -2.437 -5.454 1.00 91.56 145 ARG A N 1
ATOM 1143 C CA . ARG A 1 145 ? -4.923 -3.067 -6.426 1.00 91.56 145 ARG A CA 1
ATOM 1144 C C . ARG A 1 145 ? -3.900 -3.996 -5.769 1.00 91.56 145 ARG A C 1
ATOM 1146 O O . ARG A 1 145 ? -3.682 -5.101 -6.244 1.00 91.56 145 ARG A O 1
ATOM 1153 N N . LEU A 1 146 ? -3.295 -3.590 -4.656 1.00 87.88 146 LEU A N 1
ATOM 1154 C CA . LEU A 1 146 ? -2.324 -4.416 -3.928 1.00 87.88 146 LEU A CA 1
ATOM 1155 C C . LEU A 1 146 ? -2.960 -5.662 -3.296 1.00 87.88 146 LEU A C 1
ATOM 1157 O O . LEU A 1 146 ? -2.316 -6.707 -3.228 1.00 87.88 146 LEU A O 1
ATOM 1161 N N . ILE A 1 147 ? -4.220 -5.570 -2.864 1.00 85.56 147 ILE A N 1
ATOM 1162 C CA . ILE A 1 147 ? -4.990 -6.722 -2.379 1.00 85.56 147 ILE A CA 1
ATOM 1163 C C . ILE A 1 147 ? -5.299 -7.687 -3.530 1.00 85.56 147 ILE A C 1
ATOM 1165 O O . ILE A 1 147 ? -5.094 -8.888 -3.366 1.00 85.56 147 ILE A O 1
ATOM 1169 N N . GLU A 1 148 ? -5.729 -7.183 -4.693 1.00 87.06 148 GLU A N 1
ATOM 1170 C CA . GLU A 1 148 ? -5.948 -7.992 -5.906 1.00 87.06 148 GLU A CA 1
ATOM 1171 C C . GLU A 1 148 ? -4.677 -8.725 -6.350 1.00 87.06 148 GLU A C 1
ATOM 1173 O O . GLU A 1 148 ? -4.740 -9.879 -6.763 1.00 87.06 148 GLU A O 1
ATOM 1178 N N . LEU A 1 149 ? -3.519 -8.073 -6.219 1.00 84.62 149 LEU A N 1
ATOM 1179 C CA . LEU A 1 149 ? -2.206 -8.662 -6.493 1.00 84.62 149 LEU A CA 1
ATOM 1180 C C . LEU A 1 149 ? -1.755 -9.683 -5.428 1.00 84.62 149 LEU A C 1
ATOM 1182 O O . LEU A 1 149 ? -0.696 -10.288 -5.570 1.00 84.62 149 LEU A O 1
ATOM 1186 N N . GLY A 1 150 ? -2.538 -9.898 -4.366 1.00 80.69 150 GLY A N 1
ATOM 1187 C CA . GLY A 1 150 ? -2.290 -10.933 -3.360 1.00 80.69 150 GLY A CA 1
ATOM 1188 C C . GLY A 1 150 ? -1.429 -10.500 -2.171 1.00 80.69 150 GLY A C 1
ATOM 1189 O O . GLY A 1 150 ? -1.093 -11.331 -1.329 1.00 80.69 150 GLY A O 1
ATOM 1190 N N . TYR A 1 151 ? -1.117 -9.210 -2.015 1.00 79.88 151 TYR A N 1
ATOM 1191 C CA . TYR A 1 151 ? -0.266 -8.705 -0.921 1.00 79.88 151 TYR A CA 1
ATOM 1192 C C . TYR A 1 151 ? -0.998 -8.530 0.416 1.00 79.88 151 TYR A C 1
ATOM 1194 O O . TYR A 1 151 ? -0.616 -7.712 1.255 1.00 79.88 151 TYR A O 1
ATOM 1202 N N . ALA A 1 152 ? -2.063 -9.308 0.621 1.00 65.44 152 ALA A N 1
ATOM 1203 C CA . ALA A 1 152 ? -3.168 -8.945 1.488 1.00 65.44 152 ALA A CA 1
ATOM 1204 C C . ALA A 1 152 ? -2.771 -8.715 2.947 1.00 65.44 152 ALA A C 1
ATOM 1206 O O . ALA A 1 152 ? -3.288 -7.756 3.489 1.00 65.44 152 ALA A O 1
ATOM 1207 N N . LEU A 1 153 ? -1.862 -9.496 3.565 1.00 60.66 153 LEU A N 1
ATOM 1208 C CA . LEU A 1 153 ? -1.314 -9.264 4.918 1.00 60.66 153 LEU A CA 1
ATOM 1209 C C . LEU A 1 153 ? -0.117 -10.212 5.221 1.00 60.66 153 LEU A C 1
ATOM 1211 O O . LEU A 1 153 ? -0.318 -11.396 5.471 1.00 60.66 153 LEU A O 1
ATOM 1215 N N . GLY A 1 154 ? 1.120 -9.701 5.289 1.00 54.38 154 GLY A N 1
ATOM 1216 C CA . GLY A 1 154 ? 2.335 -10.461 5.676 1.00 54.38 154 GLY A CA 1
ATOM 1217 C C . GLY A 1 154 ? 2.397 -10.951 7.148 1.00 54.38 154 GLY A C 1
ATOM 1218 O O . GLY A 1 154 ? 1.484 -10.652 7.932 1.00 54.38 154 GLY A O 1
ATOM 1219 N N . PRO A 1 155 ? 3.454 -11.697 7.553 1.00 46.38 155 PRO A N 1
ATOM 1220 C CA . PRO A 1 155 ? 3.548 -12.378 8.856 1.00 46.38 155 PRO A CA 1
ATOM 1221 C C . PRO A 1 155 ? 3.607 -11.408 10.057 1.00 46.38 155 PRO A C 1
ATOM 1223 O O . PRO A 1 155 ? 4.219 -10.348 10.003 1.00 46.38 155 PRO A O 1
ATOM 1226 N N . THR A 1 156 ? 2.922 -11.751 11.152 1.00 43.53 156 THR A N 1
ATOM 1227 C CA . THR A 1 156 ? 2.528 -10.851 12.258 1.00 43.53 156 THR A CA 1
ATOM 1228 C C . THR A 1 156 ? 3.524 -10.743 13.421 1.00 43.53 156 THR A C 1
ATOM 1230 O O . THR A 1 156 ? 3.711 -11.716 14.145 1.00 43.53 156 THR A O 1
ATOM 1233 N N . ARG A 1 157 ? 4.026 -9.533 13.709 1.00 43.66 157 ARG A N 1
ATOM 1234 C CA . ARG A 1 157 ? 4.415 -9.071 15.067 1.00 43.66 157 ARG A CA 1
ATOM 1235 C C . ARG A 1 157 ? 3.573 -7.852 15.463 1.00 43.66 157 ARG A C 1
ATOM 1237 O O . ARG A 1 157 ? 2.879 -7.304 14.611 1.00 43.66 157 ARG A O 1
ATOM 1244 N N . SER A 1 158 ? 3.548 -7.460 16.738 1.00 41.09 158 SER A N 1
ATOM 1245 C CA . SER A 1 158 ? 2.512 -6.585 17.300 1.00 41.09 158 SER A CA 1
ATOM 1246 C C . SER A 1 158 ? 3.128 -5.396 18.097 1.00 41.09 158 SER A C 1
ATOM 1248 O O . SER A 1 158 ? 4.087 -5.585 18.811 1.00 41.09 158 SER A O 1
ATOM 1250 N N . ILE A 1 159 ? 2.584 -4.161 18.054 1.00 36.34 159 ILE A N 1
ATOM 1251 C CA . ILE A 1 159 ? 3.111 -2.936 18.754 1.00 36.34 159 ILE A CA 1
ATOM 1252 C C . ILE A 1 159 ? 3.319 -3.025 20.291 1.00 36.34 159 ILE A C 1
ATOM 1254 O O . ILE A 1 159 ? 4.322 -2.548 20.788 1.00 36.34 159 ILE A O 1
ATOM 1258 N N . GLU A 1 160 ? 2.409 -3.602 21.080 1.00 38.38 160 GLU A N 1
ATOM 1259 C CA . GLU A 1 160 ? 2.681 -4.027 22.471 1.00 38.38 160 GLU A CA 1
ATOM 1260 C C . GLU A 1 160 ? 3.866 -5.002 22.647 1.00 38.38 160 GLU A C 1
ATOM 1262 O O . GLU A 1 160 ? 4.401 -5.014 23.744 1.00 38.38 160 GLU A O 1
ATOM 1267 N N . ASP A 1 161 ? 4.317 -5.743 21.624 1.00 38.91 161 ASP A N 1
ATOM 1268 C CA . ASP A 1 161 ? 5.581 -6.512 21.686 1.00 38.91 161 ASP A CA 1
ATOM 1269 C C . ASP A 1 161 ? 6.807 -5.600 21.464 1.00 38.91 161 ASP A C 1
ATOM 1271 O O . ASP A 1 161 ? 7.931 -6.032 21.658 1.00 38.91 161 ASP A O 1
ATOM 1275 N N . LEU A 1 162 ? 6.588 -4.344 21.045 1.00 41.16 162 LEU A N 1
ATOM 1276 C CA . LEU A 1 162 ? 7.606 -3.311 20.785 1.00 41.16 162 LEU A CA 1
ATOM 1277 C C . LEU A 1 162 ? 7.614 -2.213 21.851 1.00 41.16 162 LEU A C 1
ATOM 1279 O O . LEU A 1 162 ? 8.319 -1.217 21.721 1.00 41.16 162 LEU A O 1
ATOM 1283 N N . LYS A 1 163 ? 6.763 -2.342 22.871 1.00 41.75 163 LYS A N 1
ATOM 1284 C CA . LYS A 1 163 ? 6.620 -1.336 23.927 1.00 41.75 163 LYS A CA 1
ATOM 1285 C C . LYS A 1 163 ? 7.824 -1.310 24.870 1.00 41.75 163 LYS A C 1
ATOM 1287 O O . LYS A 1 163 ? 8.052 -0.282 25.500 1.00 41.75 163 LYS A O 1
ATOM 1292 N N . ASP A 1 164 ? 8.550 -2.426 24.905 1.00 44.25 164 ASP A N 1
ATOM 1293 C CA . ASP A 1 164 ? 9.725 -2.683 25.736 1.00 44.25 164 ASP A CA 1
ATOM 1294 C C . ASP A 1 164 ? 11.010 -2.847 24.891 1.00 44.25 164 ASP A C 1
ATOM 1296 O O . ASP A 1 164 ? 12.067 -3.159 25.429 1.00 44.25 164 ASP A O 1
ATOM 1300 N N . GLU A 1 165 ? 10.926 -2.646 23.571 1.00 40.72 165 GLU A N 1
ATOM 1301 C CA . GLU A 1 165 ? 12.059 -2.755 22.642 1.00 40.72 165 GLU A CA 1
ATOM 1302 C C . GLU A 1 165 ? 12.798 -1.418 22.520 1.00 40.72 165 GLU A C 1
ATOM 1304 O O . GLU A 1 165 ? 12.196 -0.340 22.576 1.00 40.72 165 GLU A O 1
ATOM 1309 N N . GLU A 1 166 ? 14.116 -1.476 22.331 1.00 41.78 166 GLU A N 1
ATOM 1310 C CA . GLU A 1 166 ? 14.934 -0.269 22.231 1.00 41.78 166 GLU A CA 1
ATOM 1311 C C . GLU A 1 166 ? 14.566 0.575 20.994 1.00 41.78 166 GLU A C 1
ATOM 1313 O O . GLU A 1 166 ? 14.231 0.026 19.939 1.00 41.78 166 GLU A O 1
ATOM 1318 N N . PRO A 1 167 ? 14.685 1.917 21.059 1.00 45.53 167 PRO A N 1
ATOM 1319 C CA . PRO A 1 167 ? 14.365 2.814 19.943 1.00 45.53 167 PRO A CA 1
ATOM 1320 C C . PRO A 1 167 ? 15.062 2.456 18.623 1.00 45.53 167 PRO A C 1
ATOM 1322 O O . PRO A 1 167 ? 14.507 2.696 17.554 1.00 45.53 167 PRO A O 1
ATOM 1325 N N . ASN A 1 168 ? 16.247 1.848 18.702 1.00 45.91 168 ASN A N 1
ATOM 1326 C CA . ASN A 1 168 ? 17.032 1.399 17.554 1.00 45.91 168 ASN A CA 1
ATOM 1327 C C . ASN A 1 168 ? 16.394 0.162 16.900 1.00 45.91 168 ASN A C 1
ATOM 1329 O O . ASN A 1 168 ? 16.210 0.141 15.691 1.00 45.91 168 ASN A O 1
ATOM 1333 N N . VAL A 1 169 ? 15.922 -0.795 17.706 1.00 45.41 169 VAL A N 1
ATOM 1334 C CA . VAL A 1 169 ? 15.180 -1.984 17.250 1.00 45.41 169 VAL A CA 1
ATOM 1335 C C . VAL A 1 169 ? 13.837 -1.579 16.636 1.00 45.41 169 VAL A C 1
ATOM 1337 O O . VAL A 1 169 ? 13.433 -2.096 15.597 1.00 45.41 169 VAL A O 1
ATOM 1340 N N . VAL A 1 170 ? 13.152 -0.596 17.230 1.00 47.75 170 VAL A N 1
ATOM 1341 C CA . VAL A 1 170 ? 11.919 -0.015 16.674 1.00 47.75 170 VAL A CA 1
ATOM 1342 C C . VAL A 1 170 ? 12.192 0.707 15.349 1.00 47.75 170 VAL A C 1
ATOM 1344 O O . VAL A 1 170 ? 11.404 0.570 14.413 1.00 47.75 170 VAL A O 1
ATOM 1347 N N . ALA A 1 171 ? 13.306 1.437 15.241 1.00 48.62 171 ALA A N 1
ATOM 1348 C CA . ALA A 1 171 ? 13.739 2.059 13.996 1.00 48.62 171 ALA A CA 1
ATOM 1349 C C . ALA A 1 171 ? 14.075 1.005 12.931 1.00 48.62 171 ALA A C 1
ATOM 1351 O O . ALA A 1 171 ? 13.627 1.160 11.806 1.00 48.62 171 ALA A O 1
ATOM 1352 N N . ASP A 1 172 ? 14.749 -0.093 13.266 1.00 45.31 172 ASP A N 1
ATOM 1353 C CA . ASP A 1 172 ? 15.086 -1.180 12.333 1.00 45.31 172 ASP A CA 1
ATOM 1354 C C . ASP A 1 172 ? 13.841 -1.942 11.833 1.00 45.31 172 ASP A C 1
ATOM 1356 O O . ASP A 1 172 ? 13.745 -2.316 10.660 1.00 45.31 172 ASP A O 1
ATOM 1360 N N . ILE A 1 173 ? 12.820 -2.080 12.687 1.00 47.53 173 ILE A N 1
ATOM 1361 C CA . ILE A 1 173 ? 11.504 -2.643 12.333 1.00 47.53 173 ILE A CA 1
ATOM 1362 C C . ILE A 1 173 ? 10.705 -1.696 11.426 1.00 47.53 173 ILE A C 1
ATOM 1364 O O . ILE A 1 173 ? 10.008 -2.147 10.515 1.00 47.53 173 ILE A O 1
ATOM 1368 N N . ILE A 1 174 ? 10.801 -0.383 11.656 1.00 46.62 174 ILE A N 1
ATOM 1369 C CA . ILE A 1 174 ? 10.215 0.650 10.786 1.00 46.62 174 ILE A CA 1
ATOM 1370 C C . ILE A 1 174 ? 10.995 0.759 9.463 1.00 46.62 174 ILE A C 1
ATOM 1372 O O . ILE A 1 174 ? 10.390 1.025 8.423 1.00 46.62 174 ILE A O 1
ATOM 1376 N N . ASN A 1 175 ? 12.312 0.533 9.491 1.00 46.66 175 ASN A N 1
ATOM 1377 C CA . ASN A 1 175 ? 13.231 0.811 8.389 1.00 46.66 175 ASN A CA 1
ATOM 1378 C C . ASN A 1 175 ? 13.573 -0.396 7.505 1.00 46.66 175 ASN A C 1
ATOM 1380 O O . ASN A 1 175 ? 14.122 -0.172 6.431 1.00 46.66 175 ASN A O 1
ATOM 1384 N N . GLY A 1 176 ? 13.249 -1.647 7.857 1.00 51.06 176 GLY A N 1
ATOM 1385 C CA . GLY A 1 176 ? 13.501 -2.728 6.895 1.00 51.06 176 GLY A CA 1
ATOM 1386 C C . GLY A 1 176 ? 13.216 -4.164 7.303 1.00 51.06 176 GLY A C 1
ATOM 1387 O O . GLY A 1 176 ? 12.948 -4.978 6.421 1.00 51.06 176 GLY A O 1
ATOM 1388 N N . GLU A 1 177 ? 13.209 -4.521 8.585 1.00 50.78 177 GLU A N 1
ATOM 1389 C CA . GLU A 1 177 ? 13.187 -5.942 8.948 1.00 50.78 177 GLU A CA 1
ATOM 1390 C C . GLU A 1 177 ? 11.921 -6.335 9.719 1.00 50.78 177 GLU A C 1
ATOM 1392 O O . GLU A 1 177 ? 11.792 -6.142 10.922 1.00 50.78 177 GLU A O 1
ATOM 1397 N N . ARG A 1 178 ? 11.005 -6.993 8.993 1.00 47.44 178 ARG A N 1
ATOM 1398 C CA . ARG A 1 178 ? 9.757 -7.642 9.455 1.00 47.44 178 ARG A CA 1
ATOM 1399 C C . ARG A 1 178 ? 8.576 -6.688 9.644 1.00 47.44 178 ARG A C 1
ATOM 1401 O O . ARG A 1 178 ? 8.270 -6.182 10.717 1.00 47.44 178 ARG A O 1
ATOM 1408 N N . THR A 1 179 ? 7.839 -6.549 8.551 1.00 50.69 179 THR A N 1
ATOM 1409 C CA . THR A 1 179 ? 6.638 -5.732 8.378 1.00 50.69 179 THR A CA 1
ATOM 1410 C C . THR A 1 179 ? 5.539 -6.042 9.406 1.00 50.69 179 THR A C 1
ATOM 1412 O O . THR A 1 179 ? 4.775 -7.001 9.263 1.00 50.69 179 THR A O 1
ATOM 1415 N N . VAL A 1 180 ? 5.405 -5.198 10.429 1.00 55.47 180 VAL A N 1
ATOM 1416 C CA . VAL A 1 180 ? 4.226 -5.176 11.304 1.00 55.47 180 VAL A CA 1
ATOM 1417 C C . VAL A 1 180 ? 3.080 -4.538 10.527 1.00 55.47 180 VAL A C 1
ATOM 1419 O O . VAL A 1 180 ? 3.185 -3.395 10.097 1.00 55.47 180 VAL A O 1
ATOM 1422 N N . ASP A 1 181 ? 1.981 -5.262 10.318 1.00 66.06 181 ASP A N 1
ATOM 1423 C CA . ASP A 1 181 ? 0.807 -4.672 9.672 1.00 66.06 181 ASP A CA 1
ATOM 1424 C C . ASP A 1 181 ? 0.159 -3.604 10.556 1.00 66.06 181 ASP A C 1
ATOM 1426 O O . ASP A 1 181 ? -0.104 -3.857 11.729 1.00 66.06 181 ASP A O 1
ATOM 1430 N N . ILE A 1 182 ? -0.111 -2.430 9.987 1.00 71.88 182 ILE A N 1
ATOM 1431 C CA . ILE A 1 182 ? -0.774 -1.301 10.650 1.00 71.88 182 ILE A CA 1
ATOM 1432 C C . ILE A 1 182 ? -1.839 -0.628 9.770 1.00 71.88 182 ILE A C 1
ATOM 1434 O O . ILE A 1 182 ? -2.354 0.422 10.157 1.00 71.88 182 ILE A O 1
ATOM 1438 N N . ALA A 1 183 ? -2.199 -1.217 8.623 1.00 76.00 183 ALA A N 1
ATOM 1439 C CA . ALA A 1 183 ? -3.109 -0.591 7.660 1.00 76.00 183 ALA A CA 1
ATOM 1440 C C . ALA A 1 183 ? -4.503 -0.319 8.259 1.00 76.00 183 ALA A C 1
ATOM 1442 O O . ALA A 1 183 ? -5.012 0.797 8.168 1.00 76.00 183 ALA A O 1
ATOM 1443 N N . LEU A 1 184 ? -5.081 -1.300 8.964 1.00 83.31 184 LEU A N 1
ATOM 1444 C CA . LEU A 1 184 ? -6.418 -1.182 9.563 1.00 83.31 184 LEU A CA 1
ATOM 1445 C C . LEU A 1 184 ? -6.518 -0.041 10.605 1.00 83.31 184 LEU A C 1
ATOM 1447 O O . LEU A 1 184 ? -7.410 0.797 10.479 1.00 83.31 184 LEU A O 1
ATOM 1451 N N . PRO A 1 185 ? -5.614 0.077 11.603 1.00 82.06 185 PRO A N 1
ATOM 1452 C CA . PRO A 1 185 ? -5.597 1.230 12.505 1.00 82.06 185 PRO A CA 1
ATOM 1453 C C . PRO A 1 185 ? -5.492 2.595 11.809 1.00 82.06 185 PRO A C 1
ATOM 1455 O O . PRO A 1 185 ? -6.076 3.560 12.299 1.00 82.06 185 PRO A O 1
ATOM 1458 N N . ILE A 1 186 ? -4.742 2.695 10.704 1.00 71.94 186 ILE A N 1
ATOM 1459 C CA . ILE A 1 186 ? -4.588 3.949 9.949 1.00 71.94 186 ILE A CA 1
ATOM 1460 C C . ILE A 1 186 ? -5.905 4.324 9.266 1.00 71.94 186 ILE A C 1
ATOM 1462 O O . ILE A 1 186 ? -6.357 5.457 9.426 1.00 71.94 186 ILE A O 1
ATOM 1466 N N . ALA A 1 187 ? -6.537 3.374 8.573 1.00 76.38 187 ALA A N 1
ATOM 1467 C CA . ALA A 1 187 ? -7.818 3.588 7.902 1.00 76.38 187 ALA A CA 1
ATOM 1468 C C . ALA A 1 187 ? -8.902 4.061 8.889 1.00 76.38 187 ALA A C 1
ATOM 1470 O O . ALA A 1 187 ? -9.595 5.047 8.637 1.00 76.38 187 ALA A O 1
ATOM 1471 N N . VAL A 1 188 ? -8.963 3.441 10.075 1.00 83.94 188 VAL A N 1
ATOM 1472 C CA . VAL A 1 188 ? -9.871 3.862 11.153 1.00 83.94 188 VAL A CA 1
ATOM 1473 C C . VAL A 1 188 ? -9.554 5.262 11.657 1.00 83.94 188 VAL A C 1
ATOM 1475 O O . VAL A 1 188 ? -10.463 6.074 11.789 1.00 83.94 188 VAL A O 1
ATOM 1478 N N . LYS A 1 189 ? -8.274 5.581 11.893 1.00 77.06 189 LYS A N 1
ATOM 1479 C CA . LYS A 1 189 ? -7.865 6.923 12.333 1.00 77.06 189 LYS A CA 1
ATOM 1480 C C . LYS A 1 189 ? -8.291 8.007 11.342 1.00 77.06 189 LYS A C 1
ATOM 1482 O O . LYS A 1 189 ? -8.612 9.113 11.767 1.00 77.06 189 LYS A O 1
ATOM 1487 N N . ARG A 1 190 ? -8.290 7.697 10.046 1.00 76.12 190 ARG A N 1
ATOM 1488 C CA . ARG A 1 190 ? -8.750 8.597 8.980 1.00 76.12 190 ARG A CA 1
ATOM 1489 C C . ARG A 1 190 ? -10.276 8.655 8.849 1.00 76.12 190 ARG A C 1
ATOM 1491 O O . ARG A 1 190 ? -10.779 9.539 8.171 1.00 76.12 190 ARG A O 1
ATOM 1498 N N . GLY A 1 191 ? -11.009 7.747 9.494 1.00 82.62 191 GLY A N 1
ATOM 1499 C CA . GLY A 1 191 ? -12.459 7.629 9.344 1.00 82.62 191 GLY A CA 1
ATOM 1500 C C . GLY A 1 191 ? -12.891 7.020 8.006 1.00 82.62 191 GLY A C 1
ATOM 1501 O O . GLY A 1 191 ? -14.067 7.103 7.664 1.00 82.62 191 GLY A O 1
ATOM 1502 N N . ASN A 1 192 ? -11.971 6.409 7.253 1.00 86.81 192 ASN A N 1
ATOM 1503 C CA . ASN A 1 192 ? -12.247 5.862 5.928 1.00 86.81 192 ASN A CA 1
ATOM 1504 C C . ASN A 1 192 ? -12.911 4.478 6.046 1.00 86.81 192 ASN A C 1
ATOM 1506 O O . ASN A 1 192 ? -12.231 3.452 6.119 1.00 86.81 192 ASN A O 1
ATOM 1510 N N . LEU A 1 193 ? -14.246 4.463 6.107 1.00 90.31 193 LEU A N 1
ATOM 1511 C CA . LEU A 1 193 ? -15.049 3.241 6.245 1.00 90.31 193 LEU A CA 1
ATOM 1512 C C . LEU A 1 193 ? -14.842 2.269 5.078 1.00 90.31 193 LEU A C 1
ATOM 1514 O O . LEU A 1 193 ? -14.642 1.081 5.314 1.00 90.31 193 LEU A O 1
ATOM 1518 N N . GLU A 1 194 ? -14.808 2.771 3.843 1.00 90.50 194 GLU A N 1
ATOM 1519 C CA . GLU A 1 194 ? -14.645 1.933 2.649 1.00 90.50 194 GLU A CA 1
ATOM 1520 C C . GLU A 1 194 ? -13.297 1.192 2.665 1.00 90.50 194 GLU A C 1
ATOM 1522 O O . GLU A 1 194 ? -13.218 -0.004 2.377 1.00 90.50 194 GLU A O 1
ATOM 1527 N N . MET A 1 195 ? -12.224 1.869 3.087 1.00 85.69 195 MET A N 1
ATOM 1528 C CA . MET A 1 195 ? -10.915 1.237 3.251 1.00 85.69 195 MET A CA 1
ATOM 1529 C C . MET A 1 195 ? -10.906 0.197 4.376 1.00 85.69 195 MET A C 1
ATOM 1531 O O . MET A 1 195 ? -10.247 -0.835 4.253 1.00 85.69 195 MET A O 1
ATOM 1535 N N . VAL A 1 196 ? -11.635 0.440 5.466 1.00 89.81 196 VAL A N 1
ATOM 1536 C CA . VAL A 1 196 ? -11.770 -0.515 6.576 1.00 89.81 196 VAL A CA 1
ATOM 1537 C C . VAL A 1 196 ? -12.491 -1.785 6.125 1.00 89.81 196 VAL A C 1
ATOM 1539 O O . VAL A 1 196 ? -11.999 -2.883 6.391 1.00 89.81 196 VAL A O 1
ATOM 1542 N N . GLU A 1 197 ? -13.605 -1.653 5.407 1.00 89.69 197 GLU A N 1
ATOM 1543 C CA . GLU A 1 197 ? -14.347 -2.787 4.845 1.00 89.69 197 GLU A CA 1
ATOM 1544 C C . GLU A 1 197 ? -13.485 -3.598 3.873 1.00 89.69 197 GLU A C 1
ATOM 1546 O O . GLU A 1 197 ? -13.391 -4.821 3.997 1.00 89.69 197 GLU A O 1
ATOM 1551 N N . LEU A 1 198 ? -12.773 -2.919 2.969 1.00 87.00 198 LEU A N 1
ATOM 1552 C CA . LEU A 1 198 ? -11.868 -3.556 2.014 1.00 87.00 198 LEU A CA 1
ATOM 1553 C C . LEU A 1 198 ? -10.752 -4.353 2.714 1.00 87.00 198 LEU A C 1
ATOM 1555 O O . LEU A 1 198 ? -10.471 -5.495 2.347 1.00 87.00 198 LEU A O 1
ATOM 1559 N N . LEU A 1 199 ? -10.129 -3.784 3.749 1.00 85.00 199 LEU A N 1
ATOM 1560 C CA . LEU A 1 199 ? -9.097 -4.473 4.530 1.00 85.00 199 LEU A CA 1
ATOM 1561 C C . LEU A 1 199 ? -9.665 -5.686 5.286 1.00 85.00 199 LEU A C 1
ATOM 1563 O O . LEU A 1 199 ? -8.982 -6.704 5.422 1.00 85.00 199 LEU A O 1
ATOM 1567 N N . PHE A 1 200 ? -10.910 -5.619 5.762 1.00 86.75 200 PHE A N 1
ATOM 1568 C CA . PHE A 1 200 ? -11.571 -6.772 6.374 1.00 86.75 200 PHE A CA 1
ATOM 1569 C C . PHE A 1 200 ? -11.872 -7.885 5.377 1.00 86.75 200 PHE A C 1
ATOM 1571 O O . PHE A 1 200 ? -11.594 -9.043 5.697 1.00 86.75 200 PHE A O 1
ATOM 1578 N N . MET A 1 201 ? -12.340 -7.551 4.171 1.00 84.75 201 MET A N 1
ATOM 1579 C CA . MET A 1 201 ? -12.490 -8.522 3.079 1.00 84.75 201 MET A CA 1
ATOM 1580 C C . MET A 1 201 ? -11.156 -9.209 2.749 1.00 84.75 201 MET A C 1
ATOM 1582 O O . MET A 1 201 ? -11.128 -10.406 2.474 1.00 84.75 201 MET A O 1
ATOM 1586 N N . ALA A 1 202 ? -10.039 -8.486 2.870 1.00 80.94 202 ALA A N 1
ATOM 1587 C CA . ALA A 1 202 ? -8.685 -9.020 2.705 1.00 80.94 202 ALA A CA 1
ATOM 1588 C C . ALA A 1 202 ? -8.171 -9.852 3.905 1.00 80.94 202 ALA A C 1
ATOM 1590 O O . ALA A 1 202 ? -7.053 -10.368 3.873 1.00 80.94 202 ALA A O 1
ATOM 1591 N N . GLY A 1 203 ? -8.963 -10.014 4.971 1.00 79.25 203 GLY A N 1
ATOM 1592 C CA . GLY A 1 203 ? -8.618 -10.840 6.130 1.00 79.25 203 GLY A CA 1
ATOM 1593 C C . GLY A 1 203 ? -7.907 -10.104 7.269 1.00 79.25 203 GLY A C 1
ATOM 1594 O O . GLY A 1 203 ? -7.265 -10.749 8.107 1.00 79.25 203 GLY A O 1
ATOM 1595 N N . ALA A 1 204 ? -8.023 -8.772 7.359 1.00 79.94 204 ALA A N 1
ATOM 1596 C CA . ALA A 1 204 ? -7.439 -7.993 8.460 1.00 79.94 204 ALA A CA 1
ATOM 1597 C C . ALA A 1 204 ? -7.949 -8.425 9.853 1.00 79.94 204 ALA A C 1
ATOM 1599 O O . ALA A 1 204 ? -7.248 -8.252 10.855 1.00 79.94 204 ALA A O 1
ATOM 1600 N N . ASN A 1 205 ? -9.124 -9.064 9.927 1.00 77.88 205 ASN A N 1
ATOM 1601 C CA . ASN A 1 205 ? -9.695 -9.621 11.159 1.00 77.88 205 ASN A CA 1
ATOM 1602 C C . ASN A 1 205 ? -8.805 -10.684 11.835 1.00 77.88 205 ASN A C 1
ATOM 1604 O O . ASN A 1 205 ? -8.838 -10.829 13.060 1.00 77.88 205 ASN A O 1
ATOM 1608 N N . ARG A 1 206 ? -7.953 -11.386 11.072 1.00 76.50 206 ARG A N 1
ATOM 1609 C CA . ARG A 1 206 ? -6.991 -12.372 11.602 1.00 76.50 206 ARG A CA 1
ATOM 1610 C C . ARG A 1 206 ? -5.983 -11.724 12.556 1.00 76.50 206 ARG A C 1
ATOM 1612 O O . ARG A 1 206 ? -5.495 -12.366 13.486 1.00 76.50 206 ARG A O 1
ATOM 1619 N N . LYS A 1 207 ? -5.712 -10.426 12.390 1.00 75.25 207 LYS A N 1
ATOM 1620 C CA . LYS A 1 207 ? -4.787 -9.658 13.230 1.00 75.25 207 LYS A CA 1
ATOM 1621 C C . LYS A 1 207 ? -5.532 -9.002 14.385 1.00 75.25 207 LYS A C 1
ATOM 1623 O O . LYS A 1 207 ? -5.667 -7.782 14.445 1.00 75.25 207 LYS A O 1
ATOM 1628 N N . ARG A 1 208 ? -5.955 -9.812 15.366 1.00 74.81 208 ARG A N 1
ATOM 1629 C CA . ARG A 1 208 ? -6.713 -9.361 16.558 1.00 74.81 208 ARG A CA 1
ATOM 1630 C C . ARG A 1 208 ? -6.122 -8.123 17.233 1.00 74.81 208 ARG A C 1
ATOM 1632 O O . ARG A 1 208 ? -6.846 -7.275 17.737 1.00 74.81 208 ARG A O 1
ATOM 1639 N N . LYS A 1 209 ? -4.797 -8.007 17.240 1.00 73.19 209 LYS A N 1
ATOM 1640 C CA . LYS A 1 209 ? -4.078 -6.874 17.820 1.00 73.19 209 LYS A CA 1
ATOM 1641 C C . LYS A 1 209 ? -4.321 -5.558 17.066 1.00 73.19 209 LYS A C 1
ATOM 1643 O O . LYS A 1 209 ? -4.505 -4.519 17.698 1.00 73.19 209 LYS A O 1
ATOM 1648 N N . ASN A 1 210 ? -4.381 -5.615 15.738 1.00 75.25 210 ASN A N 1
ATOM 1649 C CA . ASN A 1 210 ? -4.704 -4.471 14.887 1.00 75.25 210 ASN A CA 1
ATOM 1650 C C . ASN A 1 210 ? -6.172 -4.093 15.017 1.00 75.25 210 ASN A C 1
ATOM 1652 O O . ASN A 1 210 ? -6.462 -2.912 15.170 1.00 75.25 210 ASN A O 1
ATOM 1656 N N . VAL A 1 211 ? -7.067 -5.083 15.066 1.00 82.00 211 VAL A N 1
ATOM 1657 C CA . VAL A 1 211 ? -8.500 -4.867 15.318 1.00 82.00 211 VAL A CA 1
ATOM 1658 C C . VAL A 1 211 ? -8.714 -4.150 16.656 1.00 82.00 211 VAL A C 1
ATOM 1660 O O . VAL A 1 211 ? -9.355 -3.106 16.688 1.00 82.00 211 VAL A O 1
ATOM 1663 N N . ARG A 1 212 ? -8.082 -4.608 17.749 1.00 77.25 212 ARG A N 1
ATOM 1664 C CA . ARG A 1 212 ? -8.132 -3.910 19.053 1.00 77.25 212 ARG A CA 1
ATOM 1665 C C . ARG A 1 212 ? -7.644 -2.466 18.968 1.00 77.25 212 ARG A C 1
ATOM 1667 O O . ARG A 1 212 ? -8.249 -1.572 19.555 1.00 77.25 212 ARG A O 1
ATOM 1674 N N . LYS A 1 213 ? -6.520 -2.235 18.278 1.00 78.31 213 LYS A N 1
ATOM 1675 C CA . LYS A 1 213 ? -5.955 -0.888 18.124 1.00 78.31 213 LYS A CA 1
ATOM 1676 C C . LYS A 1 213 ? -6.900 0.013 17.325 1.00 78.31 213 LYS A C 1
ATOM 1678 O O . LYS A 1 213 ? -7.118 1.143 17.739 1.00 78.31 213 LYS A O 1
ATOM 1683 N N . ALA A 1 214 ? -7.473 -0.496 16.240 1.00 84.06 214 ALA A N 1
ATOM 1684 C CA . ALA A 1 214 ? -8.495 0.176 15.447 1.00 84.06 214 ALA A CA 1
ATOM 1685 C C . ALA A 1 214 ? -9.729 0.538 16.291 1.00 84.06 214 ALA A C 1
ATOM 1687 O O . ALA A 1 214 ? -10.124 1.697 16.324 1.00 84.06 214 ALA A O 1
ATOM 1688 N N . MET A 1 215 ? -10.275 -0.405 17.061 1.00 83.50 215 MET A N 1
ATOM 1689 C CA . MET A 1 215 ? -11.436 -0.143 17.922 1.00 83.50 215 MET A CA 1
ATOM 1690 C C . MET A 1 215 ? -11.148 0.909 18.988 1.00 83.50 215 MET A C 1
ATOM 1692 O O . MET A 1 215 ? -11.987 1.769 19.230 1.00 83.50 215 MET A O 1
ATOM 1696 N N . ARG A 1 216 ? -9.944 0.898 19.577 1.00 78.38 216 ARG A N 1
ATOM 1697 C CA . ARG A 1 216 ? -9.516 1.958 20.498 1.00 78.38 216 ARG A CA 1
ATOM 1698 C C . ARG A 1 216 ? -9.580 3.332 19.846 1.00 78.38 216 ARG A C 1
ATOM 1700 O O . ARG A 1 216 ? -10.147 4.245 20.428 1.00 78.38 216 ARG A O 1
ATOM 1707 N N . ILE A 1 217 ? -9.021 3.457 18.644 1.00 80.56 217 ILE A N 1
ATOM 1708 C CA . ILE A 1 217 ? -9.017 4.718 17.899 1.00 80.56 217 ILE A CA 1
ATOM 1709 C C . ILE A 1 217 ? -10.457 5.163 17.608 1.00 80.56 217 ILE A C 1
ATOM 1711 O O . ILE A 1 217 ? -10.784 6.324 17.825 1.00 80.56 217 ILE A O 1
ATOM 1715 N N . ALA A 1 218 ? -11.341 4.247 17.197 1.00 86.25 218 ALA A N 1
ATOM 1716 C CA . ALA A 1 218 ? -12.749 4.564 16.954 1.00 86.25 218 ALA A CA 1
ATOM 1717 C C . ALA A 1 218 ? -13.481 5.026 18.231 1.00 86.25 218 ALA A C 1
ATOM 1719 O O . ALA A 1 218 ? -14.255 5.983 18.182 1.00 86.25 218 ALA A O 1
ATOM 1720 N N . VAL A 1 219 ? -13.196 4.404 19.385 1.00 80.56 219 VAL A N 1
ATOM 1721 C CA . VAL A 1 219 ? -13.694 4.848 20.699 1.00 80.56 219 VAL A CA 1
ATOM 1722 C C . VAL A 1 219 ? -13.175 6.232 21.054 1.00 80.56 219 VAL A C 1
ATOM 1724 O O . VAL A 1 219 ? -13.983 7.086 21.401 1.00 80.56 219 VAL A O 1
ATOM 1727 N N . GLU A 1 220 ? -11.867 6.471 20.943 1.00 78.94 220 GLU A N 1
ATOM 1728 C CA . GLU A 1 220 ? -11.224 7.762 21.226 1.00 78.94 220 GLU A CA 1
ATOM 1729 C C . GLU A 1 220 ? -11.803 8.878 20.333 1.00 78.94 220 GLU A C 1
ATOM 1731 O O . GLU A 1 220 ? -12.043 9.993 20.802 1.00 78.94 220 GLU A O 1
ATOM 1736 N N . GLN A 1 221 ? -12.144 8.561 19.083 1.00 82.94 221 GLN A N 1
ATOM 1737 C CA . GLN A 1 221 ? -12.787 9.478 18.136 1.00 82.94 221 GLN A CA 1
ATOM 1738 C C . GLN A 1 221 ? -14.301 9.631 18.330 1.00 82.94 221 GLN A C 1
ATOM 1740 O O . GLN A 1 221 ? -14.891 10.558 17.784 1.00 82.94 221 GLN A O 1
ATOM 1745 N N . GLY A 1 222 ? -14.944 8.749 19.096 1.00 84.31 222 GLY A N 1
ATOM 1746 C CA . GLY A 1 222 ? -16.398 8.755 19.263 1.00 84.31 222 GLY A CA 1
ATOM 1747 C C . GLY A 1 222 ? -17.163 8.268 18.029 1.00 84.31 222 GLY A C 1
ATOM 1748 O O . GLY A 1 222 ? -18.349 8.557 17.886 1.00 84.31 222 GLY A O 1
ATOM 1749 N N . ASN A 1 223 ? -16.498 7.548 17.122 1.00 87.62 223 ASN A N 1
ATOM 1750 C CA . ASN A 1 223 ? -17.070 7.131 15.848 1.00 87.62 223 ASN A CA 1
ATOM 1751 C C . ASN A 1 223 ? -17.863 5.822 16.007 1.00 87.62 223 ASN A C 1
ATOM 1753 O O . ASN A 1 223 ? -17.321 4.721 15.883 1.00 87.62 223 ASN A O 1
ATOM 1757 N N . LEU A 1 224 ? -19.157 5.961 16.309 1.00 84.44 224 LEU A N 1
ATOM 1758 C CA . LEU A 1 224 ? -20.093 4.848 16.498 1.00 84.44 224 LEU A CA 1
ATOM 1759 C C . LEU A 1 224 ? -20.210 3.942 15.265 1.00 84.44 224 LEU A C 1
ATOM 1761 O O . LEU A 1 224 ? -20.093 2.728 15.407 1.00 84.44 224 LEU A O 1
ATOM 1765 N N . GLY A 1 225 ? -20.376 4.517 14.070 1.00 86.88 225 GLY A N 1
ATOM 1766 C CA . GLY A 1 225 ? -20.508 3.737 12.833 1.00 86.88 225 GLY A CA 1
ATOM 1767 C C . GLY A 1 225 ? -19.250 2.920 12.524 1.00 86.88 225 GLY A C 1
ATOM 1768 O O . GLY A 1 225 ? -19.326 1.761 12.129 1.00 86.88 225 GLY A O 1
ATOM 1769 N N . MET A 1 226 ? -18.068 3.474 12.805 1.00 89.38 226 MET A N 1
ATOM 1770 C CA . MET A 1 226 ? -16.810 2.736 12.671 1.00 89.38 226 MET A CA 1
ATOM 1771 C C . MET A 1 226 ? -16.708 1.567 13.659 1.00 89.38 226 MET A C 1
ATOM 1773 O O . MET A 1 226 ? -16.205 0.504 13.302 1.00 89.38 226 MET A O 1
ATOM 1777 N N . LEU A 1 227 ? -17.194 1.727 14.895 1.00 86.25 227 LEU A N 1
ATOM 1778 C CA . LEU A 1 227 ? -17.252 0.617 15.851 1.00 86.25 227 LEU A CA 1
ATOM 1779 C C . LEU A 1 227 ? -18.227 -0.475 15.428 1.00 86.25 227 LEU A C 1
ATOM 1781 O O . LEU A 1 227 ? -17.901 -1.646 15.603 1.00 86.25 227 LEU A O 1
ATOM 1785 N N . GLU A 1 228 ? -19.371 -0.104 14.854 1.00 84.81 228 GLU A N 1
ATOM 1786 C CA . GLU A 1 228 ? -20.338 -1.048 14.285 1.00 84.81 228 GLU A CA 1
ATOM 1787 C C . GLU A 1 228 ? -19.686 -1.920 13.210 1.00 84.81 228 GLU A C 1
ATOM 1789 O O . GLU A 1 228 ? -19.735 -3.150 13.297 1.00 84.81 228 GLU A O 1
ATOM 1794 N N . VAL A 1 229 ? -18.975 -1.303 12.260 1.00 87.44 229 VAL A N 1
ATOM 1795 C CA . VAL A 1 229 ? -18.235 -2.038 11.225 1.00 87.44 229 VAL A CA 1
ATOM 1796 C C . VAL A 1 229 ? -17.154 -2.922 11.853 1.00 87.44 229 VAL A C 1
ATOM 1798 O O . VAL A 1 229 ? -17.133 -4.128 11.607 1.00 87.44 229 VAL A O 1
ATOM 1801 N N . LEU A 1 230 ? -16.296 -2.377 12.722 1.00 85.75 230 LEU A N 1
ATOM 1802 C CA . LEU A 1 230 ? -15.201 -3.133 13.347 1.00 85.75 230 LEU A CA 1
ATOM 1803 C C . LEU A 1 230 ? -15.694 -4.342 14.161 1.00 85.75 230 LEU A C 1
ATOM 1805 O O . LEU A 1 230 ? -15.064 -5.398 14.117 1.00 85.75 230 LEU A O 1
ATOM 1809 N N . ALA A 1 231 ? -16.801 -4.199 14.891 1.00 80.06 231 ALA A N 1
ATOM 1810 C CA . ALA A 1 231 ? -17.367 -5.261 15.719 1.00 80.06 231 ALA A CA 1
ATOM 1811 C C . ALA A 1 231 ? -18.180 -6.290 14.921 1.00 80.06 231 ALA A C 1
ATOM 1813 O O . ALA A 1 231 ? -18.267 -7.446 15.329 1.00 80.06 231 ALA A O 1
ATOM 1814 N N . SER A 1 232 ? -18.757 -5.903 13.780 1.00 80.06 232 SER A N 1
ATOM 1815 C CA . SER A 1 232 ? -19.403 -6.859 12.871 1.00 80.06 232 SER A CA 1
ATOM 1816 C C . SER A 1 232 ? -18.386 -7.776 12.177 1.00 80.06 232 SER A C 1
ATOM 1818 O O . SER A 1 232 ? -18.673 -8.945 11.931 1.00 80.06 232 SER A O 1
ATOM 1820 N N . GLN A 1 233 ? -17.178 -7.266 11.904 1.00 74.81 233 GLN A N 1
ATOM 1821 C CA . GLN A 1 233 ? -16.129 -7.970 11.153 1.00 74.81 233 GLN A CA 1
ATOM 1822 C C . GLN A 1 233 ? -15.090 -8.677 12.045 1.00 74.81 233 GLN A C 1
ATOM 1824 O O . GLN A 1 233 ? -14.375 -9.582 11.598 1.00 74.81 233 GLN A O 1
ATOM 1829 N N . GLY A 1 234 ? -14.987 -8.283 13.316 1.00 64.38 234 GLY A N 1
ATOM 1830 C CA . GLY A 1 234 ? -14.146 -8.923 14.323 1.00 64.38 234 GLY A CA 1
ATOM 1831 C C . GLY A 1 234 ? -14.967 -9.280 15.554 1.00 64.38 234 GLY A C 1
ATOM 1832 O O . GLY A 1 234 ? -15.616 -8.408 16.113 1.00 64.38 234 GLY A O 1
ATOM 1833 N N . SER A 1 235 ? -14.916 -10.542 16.002 1.00 58.28 235 SER A N 1
ATOM 1834 C CA . SER A 1 235 ? -15.628 -10.953 17.221 1.00 58.28 235 SER A CA 1
ATOM 1835 C C . SER A 1 235 ? -15.260 -10.017 18.378 1.00 58.28 235 SER A C 1
ATOM 1837 O O . SER A 1 235 ? -14.076 -9.961 18.731 1.00 58.28 235 SER A O 1
ATOM 1839 N N . PRO A 1 236 ? -16.229 -9.285 18.956 1.00 55.00 236 PRO A N 1
ATOM 1840 C CA . PRO A 1 236 ? -15.959 -8.323 20.015 1.00 55.00 236 PRO A CA 1
ATOM 1841 C C . PRO A 1 236 ? -15.475 -9.030 21.291 1.00 55.00 236 PRO A C 1
ATOM 1843 O O . PRO A 1 236 ? -14.657 -8.488 22.039 1.00 55.00 236 PRO A O 1
ATOM 1846 N N . ALA A 1 237 ? -15.900 -10.281 21.486 1.00 56.50 237 ALA A N 1
ATOM 1847 C CA . ALA A 1 237 ? -15.622 -11.076 22.669 1.00 56.50 237 ALA A CA 1
ATOM 1848 C C . ALA A 1 237 ? -14.118 -11.322 22.876 1.00 56.50 237 ALA A C 1
ATOM 1850 O O . ALA A 1 237 ? -13.431 -11.949 22.064 1.00 56.50 237 ALA A O 1
ATOM 1851 N N . GLY A 1 238 ? -13.607 -10.860 24.019 1.00 60.69 238 GLY A N 1
ATOM 1852 C CA . GLY A 1 238 ? -12.222 -11.105 24.431 1.00 60.69 238 GLY A CA 1
ATOM 1853 C C . GLY A 1 238 ? -11.202 -10.182 23.763 1.00 60.69 238 GLY A C 1
ATOM 1854 O O . GLY A 1 238 ? -9.993 -10.400 23.890 1.00 60.69 238 GLY A O 1
ATOM 1855 N N . LEU A 1 239 ? -11.660 -9.131 23.075 1.00 60.00 239 LEU A N 1
ATOM 1856 C CA . LE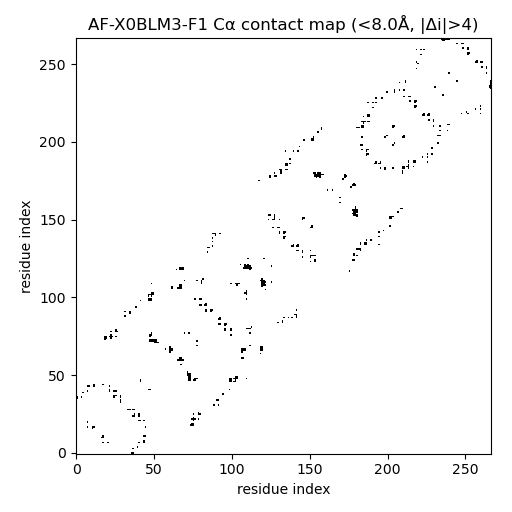U A 1 239 ? -10.782 -8.090 22.543 1.00 60.00 239 LEU A CA 1
ATOM 1857 C C . LEU A 1 239 ? -10.243 -7.180 23.648 1.00 60.00 239 LEU A C 1
ATOM 1859 O O . LEU A 1 239 ? -9.093 -6.750 23.571 1.00 60.00 239 LEU A O 1
ATOM 1863 N N . LEU A 1 240 ? -11.032 -6.912 24.690 1.00 63.31 240 LEU A N 1
ATOM 1864 C CA . LEU A 1 240 ? -10.633 -6.047 25.798 1.00 63.31 240 LEU A CA 1
ATOM 1865 C C . LEU A 1 240 ? -10.441 -6.847 27.081 1.00 63.31 240 LEU A C 1
ATOM 1867 O O . LEU A 1 240 ? -11.331 -7.561 27.539 1.00 63.31 240 LEU A O 1
ATOM 1871 N N . ASN A 1 241 ? -9.285 -6.666 27.720 1.00 71.50 241 ASN A N 1
ATOM 1872 C CA . ASN A 1 241 ? -9.109 -7.128 29.091 1.00 71.50 241 ASN A CA 1
ATOM 1873 C C . ASN A 1 241 ? -9.911 -6.236 30.064 1.00 71.50 241 ASN A C 1
ATOM 1875 O O . ASN A 1 241 ? -10.287 -5.108 29.738 1.00 71.50 241 ASN A O 1
ATOM 1879 N N . ARG A 1 242 ? -10.150 -6.720 31.291 1.00 76.94 242 ARG A N 1
ATOM 1880 C CA . ARG A 1 242 ? -10.947 -5.999 32.304 1.00 76.94 242 ARG A CA 1
ATOM 1881 C C . ARG A 1 242 ? -10.455 -4.566 32.552 1.00 76.94 242 ARG A C 1
ATOM 1883 O O . ARG A 1 242 ? -11.267 -3.659 32.698 1.00 76.94 242 ARG A O 1
ATOM 1890 N N . LYS A 1 243 ? -9.132 -4.358 32.576 1.00 77.00 243 LYS A N 1
ATOM 1891 C CA . LYS A 1 243 ? -8.518 -3.033 32.775 1.00 77.00 243 LYS A CA 1
ATOM 1892 C C . LYS A 1 243 ? -8.810 -2.089 31.603 1.00 77.00 243 LYS A C 1
ATOM 1894 O O . LYS A 1 243 ? -9.146 -0.934 31.832 1.00 77.00 243 LYS A O 1
ATOM 1899 N N . ALA A 1 244 ? -8.718 -2.579 30.369 1.00 70.12 244 ALA A N 1
ATOM 1900 C CA . ALA A 1 244 ? -9.022 -1.817 29.164 1.00 70.12 244 ALA A CA 1
ATOM 1901 C C . ALA A 1 244 ? -10.508 -1.445 29.102 1.00 70.12 244 ALA A C 1
ATOM 1903 O O . ALA A 1 244 ? -10.814 -0.292 28.822 1.00 70.12 244 ALA A O 1
ATOM 1904 N N . LYS A 1 245 ? -11.414 -2.364 29.475 1.00 76.19 245 LYS A N 1
ATOM 1905 C CA . LYS A 1 245 ? -12.851 -2.060 29.585 1.00 76.19 245 LYS A CA 1
ATOM 1906 C C . LYS A 1 245 ? -13.129 -0.947 30.595 1.00 76.19 245 LYS A C 1
ATOM 1908 O O . LYS A 1 245 ? -13.833 0.005 30.286 1.00 76.19 245 LYS A O 1
ATOM 1913 N N . GLN A 1 246 ? -12.544 -1.030 31.792 1.00 80.56 246 GLN A N 1
ATOM 1914 C CA . GLN A 1 246 ? -12.716 0.006 32.818 1.00 80.56 246 GLN A CA 1
ATOM 1915 C C . GLN A 1 246 ? -12.139 1.359 32.394 1.00 80.56 246 GLN A C 1
ATOM 1917 O O . GLN A 1 246 ? -12.748 2.392 32.664 1.00 80.56 246 GLN A O 1
ATOM 1922 N N . ARG A 1 247 ? -10.985 1.356 31.719 1.00 77.88 247 ARG A N 1
ATOM 1923 C CA . ARG A 1 247 ? -10.379 2.570 31.168 1.00 77.88 247 ARG A CA 1
ATOM 1924 C C . ARG A 1 247 ? -11.286 3.220 30.123 1.00 77.88 247 ARG A C 1
ATOM 1926 O O . ARG A 1 247 ? -11.583 4.400 30.248 1.00 77.88 247 ARG A O 1
ATOM 1933 N N . TRP A 1 248 ? -11.762 2.445 29.152 1.00 78.19 248 TRP A N 1
ATOM 1934 C CA . TRP A 1 248 ? -12.663 2.940 28.110 1.00 78.19 248 TRP A CA 1
ATOM 1935 C C . TRP A 1 248 ? -13.991 3.425 28.674 1.00 78.19 248 TRP A C 1
ATOM 1937 O O . TRP A 1 248 ? -14.493 4.442 28.220 1.00 78.19 248 TRP A O 1
ATOM 1947 N N . LYS A 1 249 ? -14.539 2.742 29.687 1.00 82.06 249 LYS A N 1
ATOM 1948 C CA . LYS A 1 249 ? -15.757 3.190 30.370 1.00 82.06 249 LYS A CA 1
ATOM 1949 C C . LYS A 1 249 ? -15.585 4.606 30.922 1.00 82.06 249 LYS A C 1
ATOM 1951 O O . LYS A 1 249 ? -16.408 5.465 30.635 1.00 82.06 249 LYS A O 1
ATOM 1956 N N . ARG A 1 250 ? -14.481 4.853 31.634 1.00 82.00 250 ARG A N 1
ATOM 1957 C CA . ARG A 1 250 ? -14.157 6.177 32.179 1.00 82.00 250 ARG A CA 1
ATOM 1958 C C . ARG A 1 250 ? -13.975 7.221 31.075 1.00 82.00 250 ARG A C 1
ATOM 1960 O O . ARG A 1 250 ? -14.589 8.273 31.144 1.00 82.00 250 ARG A O 1
ATOM 1967 N N . GLU A 1 251 ? -13.188 6.908 30.044 1.00 76.50 251 GLU A N 1
ATOM 1968 C CA . GLU A 1 251 ? -12.939 7.814 28.909 1.00 76.50 251 GLU A CA 1
ATOM 1969 C C . GLU A 1 251 ? -14.244 8.164 28.159 1.00 76.50 251 GLU A C 1
ATOM 1971 O O . GLU A 1 251 ? -14.445 9.308 27.755 1.00 76.50 251 GLU A O 1
ATOM 1976 N N . MET A 1 252 ? -15.166 7.206 28.001 1.00 78.88 252 MET A N 1
ATOM 1977 C CA . MET A 1 252 ? -16.479 7.435 27.385 1.00 78.88 252 MET A CA 1
ATOM 1978 C C . MET A 1 252 ? -17.415 8.266 28.271 1.00 78.88 252 MET A C 1
ATOM 1980 O O . MET A 1 252 ? -18.153 9.099 27.744 1.00 78.88 252 MET A O 1
ATOM 1984 N N . GLU A 1 253 ? -17.398 8.049 29.589 1.00 82.62 253 GLU A N 1
ATOM 1985 C CA . GLU A 1 253 ? -18.172 8.829 30.563 1.00 82.62 253 GLU A CA 1
ATOM 1986 C C . GLU A 1 253 ? -17.678 10.284 30.627 1.00 82.62 253 GLU A C 1
ATOM 1988 O O . GLU A 1 253 ? -18.491 11.201 30.528 1.00 82.62 253 GLU A O 1
ATOM 1993 N N . GLU A 1 254 ? -16.360 10.502 30.690 1.00 80.94 254 GLU A N 1
ATOM 1994 C CA . GLU A 1 254 ? -15.729 11.832 30.662 1.00 80.94 254 GLU A CA 1
ATOM 1995 C C . GLU A 1 254 ? -16.025 12.585 29.356 1.00 80.94 254 GLU A C 1
ATOM 1997 O O . GLU A 1 254 ? -16.271 13.789 29.368 1.00 80.94 254 GLU A O 1
ATOM 2002 N N . ALA A 1 255 ? -16.058 11.876 28.224 1.00 76.69 255 ALA A N 1
ATOM 2003 C CA . ALA A 1 255 ? -16.379 12.455 26.923 1.00 76.69 255 ALA A CA 1
ATOM 2004 C C . ALA A 1 255 ? -17.893 12.629 26.666 1.00 76.69 255 ALA A C 1
ATOM 2006 O O . ALA A 1 255 ? -18.271 13.079 25.582 1.00 76.69 255 ALA A O 1
ATOM 2007 N N . GLY A 1 256 ? -18.769 12.241 27.604 1.00 78.19 256 GLY A N 1
ATOM 2008 C CA . GLY A 1 256 ? -20.229 12.336 27.456 1.00 78.19 256 GLY A CA 1
ATOM 2009 C C . GLY A 1 256 ? -20.837 11.373 26.425 1.00 78.19 256 GLY A C 1
ATOM 2010 O O . GLY A 1 256 ? -21.940 11.597 25.929 1.00 78.19 256 GLY A O 1
ATOM 2011 N N . ARG A 1 257 ? -20.143 10.285 26.072 1.00 76.69 257 ARG A N 1
ATOM 2012 C CA . ARG A 1 257 ? -20.504 9.365 24.976 1.00 76.69 257 ARG A CA 1
ATOM 2013 C C . ARG A 1 257 ? -21.342 8.179 25.465 1.00 76.69 257 ARG A C 1
ATOM 2015 O O . ARG A 1 257 ? -20.982 7.020 25.259 1.00 76.69 257 ARG A O 1
ATOM 2022 N N . GLN A 1 258 ? -22.488 8.457 26.089 1.00 74.75 258 GLN A N 1
ATOM 2023 C CA . GLN A 1 258 ? -23.368 7.438 26.697 1.00 74.75 258 GLN A CA 1
ATOM 2024 C C . GLN A 1 258 ? -23.802 6.339 25.712 1.00 74.75 258 GLN A C 1
ATOM 2026 O O . GLN A 1 258 ? -23.841 5.161 26.062 1.00 74.75 258 GLN A O 1
ATOM 2031 N N . ASN A 1 259 ? -24.021 6.701 24.447 1.00 76.12 259 ASN A N 1
ATOM 2032 C CA . ASN A 1 259 ? -24.431 5.780 23.382 1.00 76.12 259 ASN A CA 1
ATOM 2033 C C . ASN A 1 259 ? -23.381 4.694 23.073 1.00 76.12 259 ASN A C 1
ATOM 2035 O O . ASN A 1 259 ? -23.707 3.682 22.451 1.00 76.12 259 ASN A O 1
ATOM 2039 N N . MET A 1 260 ? -22.125 4.897 23.490 1.00 72.19 260 MET A N 1
ATOM 2040 C CA . MET A 1 260 ? -21.017 3.963 23.276 1.00 72.19 260 MET A CA 1
ATOM 2041 C C . MET A 1 260 ? -20.851 2.963 24.426 1.00 72.19 260 MET A C 1
ATOM 2043 O O . MET A 1 260 ? -20.209 1.936 24.240 1.00 72.19 260 MET A O 1
ATOM 2047 N N . LEU A 1 261 ? -21.461 3.200 25.592 1.00 76.25 261 LEU A N 1
ATOM 2048 C CA . LEU A 1 261 ? -21.301 2.330 26.763 1.00 76.25 261 LEU A CA 1
ATOM 2049 C C . LEU A 1 261 ? -21.876 0.924 26.542 1.00 76.25 261 LEU A C 1
ATOM 2051 O O . LEU A 1 261 ? -21.286 -0.047 27.007 1.00 76.25 261 LEU A O 1
ATOM 2055 N N . LYS A 1 262 ? -22.946 0.792 25.745 1.00 76.88 262 LYS A N 1
ATOM 2056 C CA . LYS A 1 262 ? -23.508 -0.512 25.339 1.00 76.88 262 LYS A CA 1
ATOM 2057 C C . LYS A 1 262 ? -22.477 -1.424 24.656 1.00 76.88 262 LYS A C 1
ATOM 2059 O O . LYS A 1 262 ? -22.537 -2.642 24.768 1.00 76.88 262 LYS A O 1
ATOM 2064 N N . TRP A 1 263 ? -21.489 -0.840 23.974 1.00 71.62 263 TRP A N 1
ATOM 2065 C CA . TRP A 1 263 ? -20.459 -1.584 23.249 1.00 71.62 263 TRP A CA 1
ATOM 2066 C C . TRP A 1 263 ? -19.433 -2.244 24.174 1.00 71.62 263 TRP A C 1
ATOM 2068 O O . TRP A 1 263 ? -18.878 -3.282 23.824 1.00 71.62 263 TRP A O 1
ATOM 2078 N N . LEU A 1 264 ? -19.214 -1.690 25.370 1.00 70.31 264 LEU A N 1
ATOM 2079 C CA . LEU A 1 264 ? -18.344 -2.287 26.389 1.00 70.31 264 LEU A CA 1
ATOM 2080 C C . LEU A 1 264 ? -18.896 -3.594 26.962 1.00 70.31 264 LEU A C 1
ATOM 2082 O O . LEU A 1 264 ? -18.117 -4.400 27.469 1.00 70.31 264 LEU A O 1
ATOM 2086 N N . GLU A 1 265 ? -20.213 -3.788 26.898 1.00 70.94 265 GLU A N 1
ATOM 2087 C CA . GLU A 1 265 ? -20.884 -5.017 27.331 1.00 70.94 265 GLU A CA 1
ATOM 2088 C C . GLU A 1 265 ? -20.797 -6.120 26.266 1.00 70.94 265 GLU A C 1
ATOM 2090 O O . GLU A 1 265 ? -20.788 -7.300 26.607 1.00 70.94 265 GLU A O 1
ATOM 2095 N N . MET A 1 266 ? -20.685 -5.740 24.986 1.00 67.75 266 MET A N 1
ATOM 2096 C CA . MET A 1 266 ? -20.584 -6.667 23.851 1.00 67.75 266 MET A CA 1
ATOM 2097 C C . MET A 1 266 ? -19.151 -7.160 23.574 1.00 67.75 266 MET A C 1
ATOM 2099 O O . MET A 1 266 ? -18.979 -8.241 23.008 1.00 67.75 266 MET A O 1
ATOM 2103 N N . MET A 1 267 ? -18.129 -6.374 23.934 1.00 65.62 267 MET A N 1
ATOM 2104 C CA . MET A 1 267 ? -16.692 -6.729 23.861 1.00 65.62 267 MET A CA 1
ATOM 2105 C C . MET A 1 267 ? -16.233 -7.441 25.124 1.00 65.62 267 MET A C 1
ATOM 2107 O O . MET A 1 267 ? -15.221 -8.188 25.144 1.00 65.62 267 MET A O 1
#

InterPro domains:
  IPR036770 Ankyrin repeat-containing domain superfamily [G3DSA:1.25.40.20] (120-263)
  IPR036770 Ankyrin repeat-containing domain superfamily [SSF48403] (124-237)

Mean predicted aligned error: 11.27 Å

Radius of gyration: 22.76 Å; Cα contacts (8 Å, |Δi|>4): 317; chains: 1; bounding box: 56×31×65 Å

Sequence (267 aa):
MECITLLLKSVSNGQRELDLYRKDIVTEVALPEQIDLLRVAIESGRPLTRYRFLAPSIADTIWMNGRTDLFTRSLAGIKLSKMLETTTNPEVFNLAYDAILDGYSEDEGVWWTKGFSSGADTLASWGLRRLQRAALDDCLPIVRRLIELGYALGPTRSIEDLKDEEPNVVADIINGERTVDIALPIAVKRGNLEMVELLFMAGANRKRKNVRKAMRIAVEQGNLGMLEVLASQGSPAGLLNRKAKQRWKREMEEAGRQNMLKWLEMM

Secondary structure (DSSP, 8-state):
-HHHHHHHHHTTT-HHHHHHHHHHHHHH--SGGGHHHHHHHHHSSS-TTS-S---HHHHHHHHHHSS--GGGS-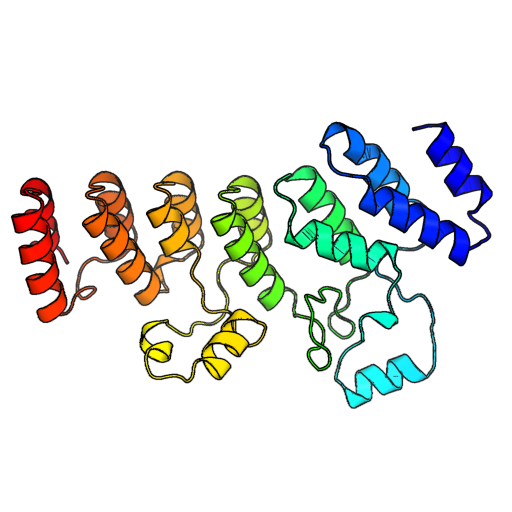HHHHHHHHHHHH---HHHHHHHHHHHHTT--TTT-----S-TT--PPPHHHHHHHHHHHHHHTT-HHHHHHHHHTT-S------GGGGSSS-HHHHHHHHHTSS----HHHHHHHHT-HHHHHHHHHTTGGG-HHHHHHHHHHHHHHT-HHHHHHHHHHS--TTSS-HHHHHHHHHHHHHTT-HHHHHHHHH-

Foldseek 3Di:
DVVLLVVLVVCLVPPQVLLVSLQVQLVPPPDPVSVVSPVSSCPRHDQQQAFPDPDPVQVVCCVVPVEADPVRGGSNLVSLLVCLLQDLDVSSVVSSVVSNVVRDDQSYASHDPDDPNAHHDGPLQVLQSSLQNCLLVVRQVSVLVSLVVVSLDDDADAVVVCPPPDPVVVVCQVRHPDDHHQSLLSCLLVVPLVSNVSSLVSPCLVVLRNLLSSCVSCLLVLPPVSNVSSCVSHQLPPSDDPVRLVVSCVSCVVVVSPVCNVSSVRD

Solvent-accessible surface area (backbone atoms only — not comparable to full-atom values): 15000 Å² total; per-residue (Å²): 110,68,70,59,54,51,52,51,59,74,31,60,89,38,70,65,61,36,41,50,54,31,26,50,49,54,65,69,53,81,50,84,92,37,51,65,57,44,48,52,40,55,66,56,70,69,56,41,42,37,64,76,65,96,49,77,61,53,61,51,37,27,69,76,67,64,30,42,61,78,88,50,42,31,69,28,25,57,48,41,46,54,45,48,67,69,57,79,50,57,68,62,34,50,55,40,50,54,49,40,53,76,34,51,42,87,59,42,33,73,47,74,79,75,53,102,84,52,69,43,43,52,73,59,60,43,36,33,53,46,34,37,46,24,37,71,70,67,29,56,70,51,34,52,50,37,42,76,74,63,32,52,74,62,74,82,59,57,70,83,77,50,71,85,49,54,72,65,59,54,45,42,36,75,57,73,59,69,62,54,77,56,40,61,35,44,22,43,70,70,66,40,59,70,54,39,53,53,42,44,77,52,49,48,50,78,42,57,70,43,48,43,52,19,47,50,46,22,58,78,68,65,39,61,70,58,42,53,53,52,44,76,66,30,80,34,67,75,64,52,54,73,68,54,48,55,51,50,52,51,55,32,59,76,68,67,41,68,87,55,56,67,52,66,76,59,46

pLDDT: mean 73.61, std 14.06, range [36.34, 93.25]

Nearest PDB structures (foldseek):
  5wby-assembly1_B  TM=2.772E-01  e=1.009E+00  Homo sapiens
  5wby-assembly2_A  TM=2.558E-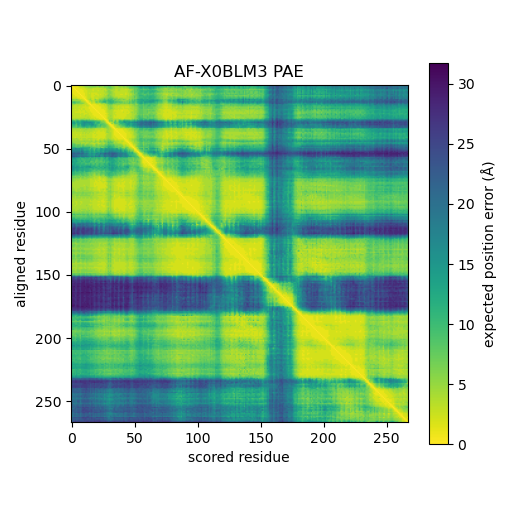01  e=8.436E-01  Homo sapiens
  8bbg-assembly1_C  TM=3.036E-01  e=6.342E+00  Homo sapiens